Protein AF-A0A3M9XXZ5-F1 (afdb_monomer)

Nearest PDB structures (foldseek):
  6ywy-assembly1_DD  TM=8.402E-01  e=5.397E-14  Neurospora crassa
  8d8k-assembly1_D  TM=9.081E-01  e=7.397E-07  Saccharomyces cerevisiae
  8d8l-assembly1_D  TM=8.920E-01  e=8.351E-07  Saccharomyces cerevisiae
  8om4-assembly1_D  TM=8.850E-01  e=7.397E-07  Saccharomyces cerevisiae

pLDDT: mean 84.96, std 13.84, range [44.22, 97.69]

Solvent-accessible surface area (backbone atoms only — no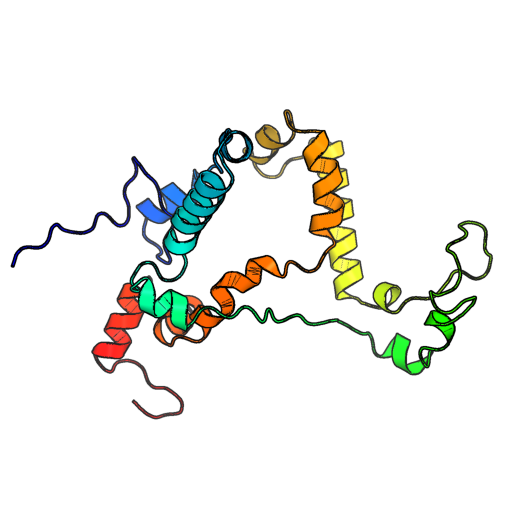t comparable to full-atom values): 13050 Å² total; per-residue (Å²): 132,90,70,80,82,80,74,74,64,39,81,93,68,62,43,45,50,60,46,76,45,70,59,30,50,53,40,52,78,68,63,69,81,66,84,61,59,77,79,45,54,74,65,56,37,51,50,53,52,48,57,50,50,40,27,37,57,61,62,89,55,57,67,72,62,47,62,72,56,56,59,90,77,64,82,83,85,83,77,74,37,65,72,48,62,74,74,44,92,59,64,67,49,42,30,81,87,56,83,25,53,79,89,51,94,83,48,95,73,65,78,74,54,62,64,79,58,14,64,69,55,49,54,51,52,52,51,52,54,50,51,54,51,30,61,73,69,69,60,67,99,48,86,71,59,66,73,64,65,80,78,44,76,77,57,54,66,57,41,56,58,57,68,72,44,83,68,52,78,76,44,62,59,53,66,57,58,75,36,68,30,42,42,39,27,74,70,66,77,27,68,19,38,71,56,22,43,48,38,53,75,73,65,74,49,66,61,96,89,38,114

Foldseek 3Di:
DDDDDDPLLDPVDGAAALFPDPSNVVSVVPDDDDPCLPVDDPVVNVVVVCVRVCSYFVVVHDPVVVVVLFDPDFDDDDAFDVVCVVVDVCVQCCPDPGNHDDADPPDPDGRDDRLVVGPVLVVLVVVVVVVVVCVVVVNDPDPVVVVVPPPCVPVVVVVVVVSSDDVRVVCRRVSSCPDQLNVCSVVVVDRGSVRSVVCVVVVVDADPNHD

InterPro domains:
  IPR002942 RNA-binding S4 domain [PF01479] (178-210)
  IPR022801 Small ribosomal subunit protein uS4 [PTHR11831] (11-210)
  IPR036986 RNA-binding S4 domain superfamily [G3DSA:3.10.290.10] (177-211)

Organism: NCBI:txid1051616

Structure (mmCIF, N/CA/C/O backbone):
data_AF-A0A3M9XXZ5-F1
#
_entry.id   AF-A0A3M9XXZ5-F1
#
loop_
_atom_site.group_PDB
_atom_site.id
_atom_site.type_symbol
_atom_site.label_atom_id
_atom_site.label_alt_id
_atom_site.label_comp_id
_atom_site.label_asym_id
_atom_site.label_entity_id
_atom_site.label_seq_id
_atom_site.pdbx_PDB_ins_code
_atom_site.Cartn_x
_atom_site.Cartn_y
_atom_site.Cartn_z
_atom_site.occupancy
_atom_site.B_iso_or_equiv
_atom_site.auth_seq_id
_atom_site.auth_comp_id
_atom_site.auth_asym_id
_atom_site.auth_atom_id
_atom_site.pdbx_PDB_model_num
ATOM 1 N N . MET A 1 1 ? -7.643 1.325 36.408 1.00 44.22 1 MET A N 1
ATOM 2 C CA . MET A 1 1 ? -7.367 2.671 35.844 1.00 44.22 1 MET A CA 1
ATOM 3 C C . MET A 1 1 ? -8.318 2.956 34.680 1.00 44.22 1 MET A C 1
ATOM 5 O O . MET A 1 1 ? -8.308 2.207 33.710 1.00 44.22 1 MET A O 1
ATOM 9 N N . ARG A 1 2 ? -9.170 3.991 34.753 1.00 49.03 2 ARG A N 1
ATOM 10 C CA . ARG A 1 2 ? -10.070 4.365 33.640 1.00 49.03 2 ARG A CA 1
ATOM 11 C C . ARG A 1 2 ? -9.303 5.182 32.593 1.00 49.03 2 ARG A C 1
ATOM 13 O O . ARG A 1 2 ? -9.292 6.408 32.632 1.00 49.03 2 ARG A O 1
ATOM 20 N N . ALA A 1 3 ? -8.649 4.497 31.659 1.00 72.44 3 ALA A N 1
ATOM 21 C CA . ALA A 1 3 ? -8.075 5.145 30.483 1.00 72.44 3 ALA A CA 1
ATOM 22 C C . ALA A 1 3 ? -9.185 5.807 29.641 1.00 72.44 3 ALA A C 1
ATOM 24 O O . ALA A 1 3 ? -10.294 5.275 29.523 1.00 72.44 3 ALA A O 1
ATOM 25 N N . ARG A 1 4 ? -8.899 6.972 29.042 1.00 75.50 4 ARG A N 1
ATOM 26 C CA . ARG A 1 4 ? -9.841 7.640 28.126 1.00 75.50 4 ARG A CA 1
ATOM 27 C C . ARG A 1 4 ? -10.176 6.692 26.975 1.00 75.50 4 ARG A C 1
ATOM 29 O O . ARG A 1 4 ? -9.275 6.143 26.343 1.00 75.50 4 ARG A O 1
ATOM 36 N N . ARG A 1 5 ? -11.469 6.532 26.676 1.00 75.94 5 ARG A N 1
ATOM 37 C CA . ARG A 1 5 ? -11.914 5.695 25.555 1.00 75.94 5 ARG A CA 1
ATOM 38 C C . ARG A 1 5 ? -11.347 6.249 24.238 1.00 75.94 5 ARG A C 1
ATOM 40 O O . ARG A 1 5 ? -11.560 7.430 23.943 1.00 75.94 5 ARG A O 1
ATOM 47 N N . PRO A 1 6 ? -10.637 5.436 23.441 1.00 81.44 6 PRO A N 1
ATOM 48 C CA . PRO A 1 6 ? -10.083 5.885 22.171 1.00 81.44 6 PRO A CA 1
ATOM 49 C C . PRO A 1 6 ? -11.203 6.259 21.191 1.00 81.44 6 PRO A C 1
ATOM 51 O O . PRO A 1 6 ? -12.165 5.518 20.992 1.00 81.44 6 PRO A O 1
ATOM 54 N N . ARG A 1 7 ? -11.073 7.424 20.548 1.00 87.25 7 ARG A N 1
ATOM 55 C CA . ARG A 1 7 ? -11.998 7.889 19.501 1.00 87.25 7 ARG A CA 1
ATOM 56 C C . ARG A 1 7 ? -11.534 7.384 18.133 1.00 87.25 7 ARG A C 1
ATOM 58 O O . ARG A 1 7 ? -10.874 8.113 17.395 1.00 87.25 7 ARG A O 1
ATOM 65 N N . PHE A 1 8 ? -11.854 6.132 17.804 1.00 87.81 8 PHE A N 1
ATOM 66 C C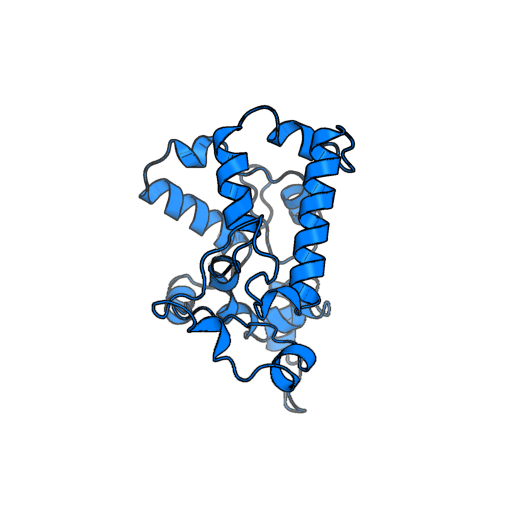A . PHE A 1 8 ? -11.405 5.497 16.555 1.00 87.81 8 PHE A CA 1
ATOM 67 C C . PHE A 1 8 ? -11.978 6.147 15.289 1.00 87.81 8 PHE A C 1
ATOM 69 O O . PHE A 1 8 ? -11.230 6.335 14.328 1.00 87.81 8 PHE A O 1
ATOM 76 N N . TYR A 1 9 ? -13.258 6.535 15.321 1.00 92.50 9 TYR A N 1
ATOM 77 C CA . TYR A 1 9 ? -14.017 7.053 14.175 1.00 92.50 9 TYR A CA 1
ATOM 78 C C . TYR A 1 9 ? -14.420 8.524 14.362 1.00 92.50 9 TYR A C 1
ATOM 80 O O . TYR A 1 9 ? -15.582 8.896 14.231 1.00 92.50 9 TYR A O 1
ATOM 88 N N . SER A 1 10 ? -13.461 9.372 14.739 1.00 92.00 10 SER A N 1
ATOM 89 C CA . SER A 1 10 ? -13.699 10.816 14.868 1.00 92.00 10 SER A CA 1
ATOM 90 C C . SER A 1 10 ? -14.017 11.444 13.506 1.00 92.00 10 SER A C 1
ATOM 92 O O . SER A 1 10 ? -13.282 11.213 12.549 1.00 92.00 10 SER A O 1
ATOM 94 N N . LEU A 1 11 ? -15.064 12.272 13.434 1.00 91.12 11 LEU A N 1
ATOM 95 C CA . LEU A 1 11 ? -15.447 12.999 12.212 1.00 91.12 11 LEU A CA 1
ATOM 96 C C . LEU A 1 11 ? -14.678 14.319 12.039 1.00 91.12 11 LEU A C 1
ATOM 98 O O . LEU A 1 11 ? -14.431 14.753 10.922 1.00 91.12 11 LEU A O 1
ATOM 102 N N . LYS A 1 12 ? -14.247 14.948 13.145 1.00 90.56 12 LYS A N 1
ATOM 103 C CA . LYS A 1 12 ? -13.505 16.226 13.116 1.00 90.56 12 LYS A CA 1
ATOM 104 C C . LYS A 1 12 ? -12.089 16.074 12.555 1.00 90.56 12 LYS A C 1
ATOM 106 O O . LYS A 1 12 ? -11.564 16.975 11.915 1.00 90.56 12 LYS A O 1
ATOM 111 N N . LYS A 1 13 ? -11.441 14.950 12.865 1.00 87.19 13 LYS A N 1
ATOM 112 C CA . LYS A 1 13 ? -10.102 14.591 12.377 1.00 87.19 13 LYS A CA 1
ATOM 113 C C . LYS A 1 13 ? -10.183 13.164 11.835 1.00 87.19 13 LYS A C 1
ATOM 115 O O . LYS A 1 13 ? -9.848 12.236 12.580 1.00 87.19 13 LYS A O 1
ATOM 120 N N . PRO A 1 14 ? -10.705 12.987 10.609 1.00 89.25 14 PRO A N 1
ATOM 121 C CA . PRO A 1 14 ? -10.969 11.668 10.065 1.00 89.25 14 PRO A CA 1
ATOM 122 C C . PRO A 1 14 ? -9.661 10.901 9.882 1.00 89.25 14 PRO A C 1
ATOM 124 O O . PRO A 1 14 ? -8.669 11.424 9.376 1.00 89.25 14 PRO A O 1
ATOM 127 N N . ARG A 1 15 ? -9.662 9.643 10.321 1.00 90.38 15 ARG A N 1
ATOM 128 C CA . ARG A 1 15 ? -8.624 8.660 10.003 1.00 90.38 15 ARG A CA 1
ATOM 129 C C . ARG A 1 15 ? -9.315 7.392 9.545 1.00 90.38 15 ARG A C 1
ATOM 131 O O . ARG A 1 15 ? -10.139 6.856 10.284 1.00 90.38 15 ARG A O 1
ATOM 138 N N . VAL A 1 16 ? -8.969 6.933 8.350 1.00 93.31 16 VAL A N 1
ATOM 139 C CA . VAL A 1 16 ? -9.485 5.675 7.808 1.00 93.31 16 VAL A CA 1
ATOM 140 C C . VAL A 1 16 ? -8.845 4.515 8.569 1.00 93.31 16 VAL A C 1
ATOM 142 O O . VAL A 1 16 ? -7.655 4.553 8.872 1.00 93.31 16 VAL A O 1
ATOM 145 N N . ARG A 1 17 ? -9.644 3.507 8.915 1.00 94.25 17 ARG A N 1
ATOM 146 C CA . ARG A 1 17 ? -9.260 2.302 9.667 1.00 94.25 17 ARG A CA 1
ATOM 147 C C . ARG A 1 17 ? -9.568 1.036 8.865 1.00 94.25 17 ARG A C 1
ATOM 149 O O . ARG A 1 17 ? -10.415 1.059 7.977 1.00 94.25 17 ARG A O 1
ATOM 156 N N . MET A 1 18 ? -8.954 -0.085 9.239 1.00 95.56 18 MET A N 1
ATOM 157 C CA . MET A 1 18 ? -9.328 -1.425 8.762 1.00 95.56 18 MET A CA 1
ATOM 158 C C . MET A 1 18 ? -10.606 -1.917 9.468 1.00 95.56 18 MET A C 1
ATOM 160 O O . MET A 1 18 ? -10.557 -2.727 10.395 1.00 95.56 18 MET A O 1
ATOM 164 N N . SER A 1 19 ? -11.750 -1.344 9.090 1.00 95.69 19 SER A N 1
ATOM 165 C CA . SER A 1 19 ? -13.064 -1.679 9.655 1.00 95.69 19 SER A CA 1
ATOM 166 C C . SER A 1 19 ? -14.203 -1.306 8.710 1.00 95.69 19 SER A C 1
ATOM 168 O O . SER A 1 19 ? -14.101 -0.297 8.010 1.00 95.69 19 SER A O 1
ATOM 170 N N . TRP A 1 20 ? -15.327 -2.010 8.777 1.00 96.50 20 TRP A N 1
ATOM 171 C CA . TRP A 1 20 ? -16.531 -1.691 7.991 1.00 96.50 20 TRP A CA 1
ATOM 172 C C . TRP A 1 20 ? -17.536 -0.811 8.745 1.00 96.50 20 TRP A C 1
ATOM 174 O O . TRP A 1 20 ? -18.738 -0.843 8.507 1.00 96.50 20 TRP A O 1
ATOM 184 N N . ASN A 1 21 ? -17.057 -0.012 9.699 1.00 96.00 21 ASN A N 1
ATOM 185 C CA . ASN A 1 21 ? -17.923 0.884 10.453 1.00 96.00 21 ASN A CA 1
ATOM 186 C C . ASN A 1 21 ? -18.499 1.988 9.541 1.00 96.00 21 ASN A C 1
ATOM 188 O O . ASN A 1 21 ? -17.749 2.611 8.789 1.00 96.00 21 ASN A O 1
ATOM 192 N N . LYS A 1 22 ? -19.794 2.311 9.677 1.00 96.81 22 LYS A N 1
ATOM 193 C CA . LYS A 1 22 ? -20.462 3.388 8.917 1.00 96.81 22 LYS A CA 1
ATOM 194 C C . LYS A 1 22 ? -19.730 4.734 8.973 1.00 96.81 22 LYS A C 1
ATOM 196 O O . LYS A 1 22 ? -19.613 5.421 7.965 1.00 96.81 22 LYS A O 1
ATOM 201 N N . PHE A 1 23 ? -19.170 5.097 10.128 1.00 96.00 23 PHE A N 1
ATOM 202 C CA . PHE A 1 23 ? -18.404 6.335 10.285 1.00 96.00 23 PHE A CA 1
ATOM 203 C C . PHE A 1 23 ? -17.044 6.259 9.580 1.00 96.00 23 PHE A C 1
ATOM 205 O O . PHE A 1 23 ? -16.5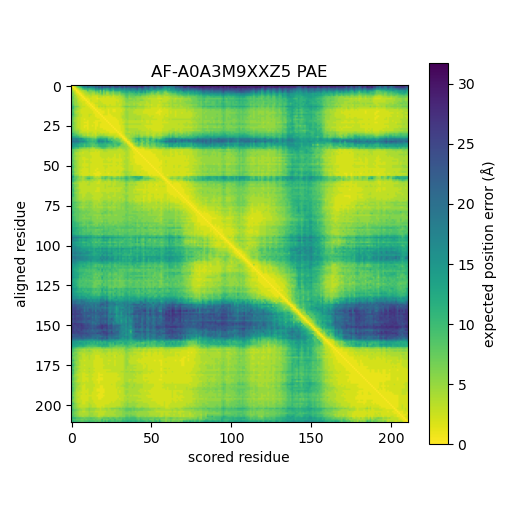59 7.259 9.058 1.00 96.00 23 PHE A O 1
ATOM 212 N N . ASN A 1 24 ? -16.432 5.072 9.533 1.00 95.62 24 ASN A N 1
ATOM 213 C CA . ASN A 1 24 ? -15.208 4.845 8.770 1.00 95.62 24 ASN A CA 1
ATOM 214 C C . ASN A 1 24 ? -15.468 4.939 7.262 1.00 95.62 24 ASN A C 1
ATOM 216 O O . ASN A 1 24 ? -14.690 5.567 6.553 1.00 95.62 24 ASN A O 1
ATOM 220 N N . MET A 1 25 ? -16.583 4.371 6.796 1.00 94.81 25 MET A N 1
ATOM 221 C CA . MET A 1 25 ? -17.022 4.460 5.403 1.00 94.81 25 MET A CA 1
ATOM 222 C C . MET A 1 25 ? -17.333 5.906 5.000 1.00 94.81 25 MET A C 1
ATOM 224 O O . MET A 1 25 ? -16.861 6.363 3.964 1.00 94.81 25 MET A O 1
ATOM 228 N N . TYR A 1 26 ? -18.029 6.662 5.856 1.00 94.81 26 TYR A N 1
ATOM 229 C CA . TYR A 1 26 ? -18.241 8.099 5.663 1.00 94.81 26 TYR A CA 1
ATOM 230 C C . TYR A 1 26 ? -16.914 8.867 5.549 1.00 94.81 26 TYR A C 1
ATOM 232 O O . TYR A 1 26 ? -16.728 9.672 4.636 1.00 94.81 26 TYR A O 1
ATOM 240 N N . ASN A 1 27 ? -15.968 8.585 6.451 1.00 93.44 27 ASN A N 1
ATOM 241 C CA . ASN A 1 27 ? -14.643 9.199 6.423 1.00 93.44 27 ASN A CA 1
ATOM 242 C C . ASN A 1 27 ? -13.864 8.834 5.154 1.00 93.44 27 ASN A C 1
ATOM 244 O O . ASN A 1 27 ? -13.187 9.702 4.619 1.00 93.44 27 ASN A O 1
ATOM 248 N N . LEU A 1 28 ? -13.960 7.589 4.676 1.00 91.75 28 LEU A N 1
ATOM 249 C CA . LEU A 1 28 ? -13.317 7.130 3.444 1.00 91.75 28 LEU A CA 1
ATOM 250 C C . LEU A 1 28 ? -13.887 7.851 2.217 1.00 91.75 28 LEU A C 1
ATOM 252 O O . LEU A 1 28 ? -13.121 8.401 1.432 1.00 91.75 28 LEU A O 1
ATOM 256 N N . ALA A 1 29 ? -15.215 7.905 2.092 1.00 90.81 29 ALA A N 1
ATOM 257 C CA . ALA A 1 29 ? -15.897 8.513 0.948 1.00 90.81 29 ALA A CA 1
ATOM 258 C C . ALA A 1 29 ? -15.614 10.018 0.808 1.00 90.81 29 ALA A C 1
ATOM 260 O O . ALA A 1 29 ? -15.589 10.550 -0.298 1.00 90.81 29 ALA A O 1
ATOM 261 N N . ARG A 1 30 ? -15.393 10.715 1.928 1.00 86.12 30 ARG A N 1
ATOM 262 C CA . ARG A 1 30 ? -15.104 12.158 1.946 1.00 86.12 30 ARG A CA 1
ATOM 263 C C . ARG A 1 30 ? -13.627 12.478 2.146 1.00 86.12 30 ARG A C 1
ATOM 265 O O . ARG A 1 30 ? -13.283 13.652 2.289 1.00 86.12 30 ARG A O 1
ATOM 272 N N . MET A 1 31 ? -12.757 11.470 2.205 1.00 83.81 31 MET A N 1
ATOM 273 C CA . MET A 1 31 ? -11.340 11.694 2.450 1.00 83.81 31 MET A CA 1
ATOM 274 C C . MET A 1 31 ? -10.741 12.456 1.271 1.00 83.81 31 MET A C 1
ATOM 276 O O . MET A 1 31 ? -10.660 11.948 0.158 1.00 83.81 31 MET A O 1
ATOM 280 N N . GLN A 1 32 ? -10.276 13.671 1.538 1.00 80.00 32 GLN A N 1
ATOM 281 C CA . GLN A 1 32 ? -9.502 14.453 0.590 1.00 80.00 32 GLN A CA 1
ATOM 282 C C . GLN A 1 32 ? -8.095 14.629 1.136 1.00 80.00 32 GLN A C 1
ATOM 284 O O . GLN A 1 32 ? -7.883 14.933 2.314 1.00 80.00 32 GLN A O 1
ATOM 289 N N . LEU A 1 33 ? -7.115 14.402 0.271 1.00 72.81 33 LEU A N 1
ATOM 290 C CA . LEU A 1 33 ? -5.719 14.598 0.617 1.00 72.81 33 LEU A CA 1
ATOM 291 C C . LEU A 1 33 ? -5.478 16.105 0.766 1.00 72.81 33 LEU A C 1
ATOM 293 O O . LEU A 1 33 ? -5.831 16.881 -0.117 1.00 72.81 33 LEU A O 1
ATOM 297 N N . SER A 1 34 ? -4.900 16.520 1.898 1.00 68.94 34 SER A N 1
ATOM 298 C CA . SER A 1 34 ? -4.716 17.944 2.207 1.00 68.94 34 SER A CA 1
ATOM 299 C C . SER A 1 34 ? -3.978 18.673 1.079 1.00 68.94 34 SER A C 1
ATOM 301 O O . SER A 1 34 ? -2.895 18.238 0.666 1.00 68.94 34 SER A O 1
ATOM 303 N N . ARG A 1 35 ? -4.551 19.801 0.627 1.00 61.31 35 ARG A N 1
ATOM 304 C CA . ARG A 1 35 ? -3.970 20.714 -0.377 1.00 61.31 35 ARG A CA 1
ATOM 305 C C . ARG A 1 35 ? -2.615 21.263 0.084 1.00 61.31 35 ARG A C 1
ATOM 307 O O . ARG A 1 35 ? -1.693 21.401 -0.710 1.00 61.31 35 ARG A O 1
ATOM 314 N N . ASN A 1 36 ? -2.453 21.426 1.398 1.00 60.66 36 ASN A N 1
ATOM 315 C CA . ASN A 1 36 ? -1.238 21.940 2.033 1.00 60.66 36 ASN A CA 1
ATOM 316 C C . ASN A 1 36 ? -0.141 20.875 2.217 1.00 60.66 36 ASN A C 1
ATOM 318 O O . ASN A 1 36 ? 0.823 21.101 2.944 1.00 60.66 36 ASN A O 1
ATOM 322 N N . ARG A 1 37 ? -0.242 19.701 1.570 1.00 66.25 37 ARG A N 1
ATOM 323 C CA . ARG A 1 37 ? 0.870 18.730 1.556 1.00 66.25 37 ARG A CA 1
ATOM 324 C C . ARG A 1 37 ? 2.149 19.312 0.960 1.00 66.25 37 ARG A C 1
ATOM 326 O O . ARG A 1 37 ? 3.217 18.840 1.316 1.00 66.25 37 ARG A O 1
ATOM 333 N N . ARG A 1 38 ? 2.043 20.299 0.066 1.00 68.88 38 ARG A N 1
ATOM 334 C CA . ARG A 1 38 ? 3.196 20.905 -0.616 1.00 68.88 38 ARG A CA 1
ATOM 335 C C . ARG A 1 38 ? 3.823 22.059 0.172 1.00 68.88 38 ARG A C 1
ATOM 337 O O . ARG A 1 38 ? 5.018 22.275 0.060 1.00 68.88 38 ARG A O 1
ATOM 344 N N . SER A 1 39 ? 3.036 22.770 0.982 1.00 81.19 39 SER A N 1
ATOM 345 C CA . SER A 1 39 ? 3.483 23.982 1.682 1.00 81.19 39 SER A CA 1
ATOM 346 C C . SER A 1 39 ? 4.114 23.728 3.056 1.00 81.19 39 SER A C 1
ATOM 348 O O . SER A 1 39 ? 4.636 24.653 3.667 1.00 81.19 39 SER A O 1
ATOM 350 N N . GLY A 1 40 ? 4.056 22.494 3.567 1.00 83.50 40 GLY A N 1
ATOM 351 C CA . GLY A 1 40 ? 4.676 22.124 4.840 1.00 83.50 40 GLY A CA 1
ATOM 352 C C . GLY A 1 40 ? 6.150 21.738 4.705 1.00 83.50 40 GLY A C 1
ATOM 353 O O . GLY A 1 40 ? 6.596 21.307 3.641 1.00 83.50 40 GLY A O 1
ATOM 354 N N . THR A 1 41 ? 6.895 21.803 5.810 1.00 91.50 41 THR A N 1
ATOM 355 C CA . THR A 1 41 ? 8.287 21.323 5.868 1.00 91.50 41 THR A CA 1
ATOM 356 C C . THR A 1 41 ? 8.367 19.816 5.609 1.00 91.50 41 THR A C 1
ATOM 358 O O . THR A 1 41 ? 7.408 19.081 5.853 1.00 91.50 41 THR A O 1
ATOM 361 N N . PHE A 1 42 ? 9.527 19.303 5.185 1.00 91.50 42 PHE A N 1
ATOM 362 C CA . PHE A 1 42 ? 9.693 17.866 4.923 1.00 91.50 42 PHE A CA 1
ATOM 363 C C . PHE A 1 42 ? 9.321 16.987 6.133 1.00 91.50 42 PHE A C 1
ATOM 365 O O . PHE A 1 42 ? 8.716 15.923 5.988 1.00 91.50 42 PHE A O 1
ATOM 372 N N . PHE A 1 43 ? 9.611 17.449 7.355 1.00 94.00 43 PHE A N 1
ATOM 373 C CA . PHE A 1 43 ? 9.170 16.769 8.572 1.00 94.00 43 PHE A CA 1
ATOM 374 C C . PHE A 1 43 ? 7.642 16.760 8.711 1.00 94.00 43 PHE A C 1
ATOM 376 O O . PHE A 1 43 ? 7.065 15.705 8.973 1.00 94.00 43 PHE A O 1
ATOM 383 N N . GLN A 1 44 ? 6.975 17.898 8.492 1.00 91.75 44 GLN A N 1
ATOM 384 C CA . GLN A 1 44 ? 5.512 17.995 8.550 1.00 91.75 44 GLN A CA 1
ATOM 385 C C . GLN A 1 44 ? 4.846 17.088 7.508 1.00 91.75 44 GLN A C 1
ATOM 387 O O . GLN A 1 44 ? 3.864 16.414 7.823 1.00 91.75 44 GLN A O 1
ATOM 392 N N . GLN A 1 45 ? 5.413 17.006 6.302 1.00 90.06 45 GLN A N 1
ATOM 393 C CA . GLN A 1 45 ? 4.949 16.107 5.245 1.00 90.06 45 GLN A CA 1
ATOM 394 C C . GLN A 1 45 ? 5.056 14.637 5.669 1.00 90.06 45 GLN A C 1
ATOM 396 O O . GLN A 1 45 ? 4.060 13.908 5.629 1.00 90.06 45 GLN A O 1
ATOM 401 N N . LYS A 1 46 ? 6.232 14.210 6.157 1.00 92.44 46 LYS A N 1
ATOM 402 C CA . LYS A 1 46 ? 6.449 12.846 6.673 1.00 92.44 46 LYS A CA 1
ATOM 403 C C . LYS A 1 46 ? 5.526 12.525 7.845 1.00 92.44 46 LYS A C 1
ATOM 405 O O . LYS A 1 46 ? 4.942 11.444 7.889 1.00 92.44 46 LYS A O 1
ATOM 410 N N . TRP A 1 47 ? 5.353 13.460 8.778 1.00 92.62 47 TRP A N 1
ATOM 411 C CA . TRP A 1 47 ? 4.483 13.286 9.939 1.00 92.62 47 TRP A CA 1
ATOM 412 C C . TRP A 1 47 ? 3.014 13.141 9.536 1.00 92.62 47 TRP A C 1
ATOM 414 O O . TRP A 1 47 ? 2.319 12.250 10.030 1.00 92.62 47 TRP A O 1
ATOM 424 N N . ALA A 1 48 ? 2.540 13.972 8.605 1.00 89.94 48 ALA A N 1
ATOM 425 C CA . ALA A 1 48 ? 1.188 13.880 8.068 1.00 89.94 48 ALA A CA 1
ATOM 426 C C . ALA A 1 48 ? 0.959 12.540 7.350 1.00 89.94 48 ALA A C 1
ATOM 428 O O . ALA A 1 48 ? -0.027 11.856 7.636 1.00 89.94 48 ALA A O 1
ATOM 429 N N . ALA A 1 49 ? 1.894 12.125 6.486 1.00 90.31 49 ALA A N 1
ATOM 430 C CA . ALA A 1 49 ? 1.836 10.846 5.779 1.00 90.31 49 ALA A CA 1
ATOM 431 C C . ALA A 1 49 ? 1.827 9.656 6.750 1.00 90.31 49 ALA A C 1
ATOM 433 O O . ALA A 1 49 ? 0.958 8.785 6.651 1.00 90.31 49 ALA A O 1
ATOM 434 N N . LYS A 1 50 ? 2.727 9.655 7.743 1.00 92.62 50 LYS A N 1
ATOM 435 C CA . LYS A 1 50 ? 2.773 8.661 8.825 1.00 92.62 50 LYS A CA 1
ATOM 436 C C . LYS A 1 50 ? 1.440 8.600 9.564 1.00 92.62 50 LYS A C 1
ATOM 438 O O . LYS A 1 50 ? 0.865 7.528 9.712 1.00 92.62 50 LYS A O 1
ATOM 443 N N . SER A 1 51 ? 0.919 9.747 9.996 1.00 90.06 51 SER A N 1
ATOM 444 C CA . SER A 1 51 ? -0.320 9.827 10.774 1.00 90.06 51 SER A CA 1
ATOM 445 C C . SER A 1 51 ? -1.536 9.275 10.026 1.00 90.06 51 SER A C 1
ATOM 447 O O . SER A 1 51 ? -2.370 8.589 10.627 1.00 90.06 51 SER A O 1
ATOM 449 N N . LEU A 1 52 ? -1.625 9.565 8.726 1.00 89.81 52 LEU A N 1
ATOM 450 C CA . LEU A 1 52 ? -2.715 9.129 7.859 1.00 89.81 52 LEU A CA 1
ATOM 451 C C . LEU A 1 52 ? -2.622 7.630 7.555 1.00 89.81 52 LEU A C 1
ATOM 453 O O . LEU A 1 52 ? -3.584 6.898 7.775 1.00 89.81 52 LEU A O 1
ATOM 457 N N . THR A 1 53 ? -1.450 7.156 7.132 1.00 93.44 53 THR A N 1
ATOM 458 C CA . THR A 1 53 ? -1.251 5.756 6.723 1.00 93.44 53 THR A CA 1
ATOM 459 C C . THR A 1 53 ? -1.256 4.780 7.901 1.00 93.44 53 THR A C 1
ATOM 461 O O . THR A 1 53 ? -1.956 3.770 7.834 1.00 93.44 53 THR A O 1
ATOM 464 N N . ARG A 1 54 ? -0.618 5.115 9.036 1.00 93.44 54 ARG A N 1
ATOM 465 C CA . ARG A 1 54 ? -0.752 4.363 10.308 1.00 93.44 54 ARG A CA 1
ATOM 466 C C . ARG A 1 54 ? -2.171 4.411 10.871 1.00 93.44 54 ARG A C 1
ATOM 468 O O . ARG A 1 54 ? -2.535 3.627 11.745 1.00 93.44 54 ARG A O 1
ATOM 475 N N . GLY A 1 55 ? -2.987 5.342 10.373 1.00 92.19 55 GLY A N 1
ATOM 476 C CA . GLY A 1 55 ? -4.422 5.352 10.589 1.00 92.19 55 GLY A CA 1
ATOM 477 C C . GLY A 1 55 ? -5.049 4.010 10.205 1.00 92.19 55 GLY A C 1
ATOM 478 O O . GLY A 1 55 ? -5.712 3.371 11.027 1.00 92.19 55 GLY A O 1
ATOM 479 N N . TYR A 1 56 ? -4.774 3.587 8.975 1.00 95.19 56 TYR A N 1
ATOM 480 C CA . TYR A 1 56 ? -5.313 2.376 8.372 1.00 95.19 56 TYR A CA 1
ATOM 481 C C . TYR A 1 56 ? -4.468 1.153 8.729 1.00 95.19 56 TYR A C 1
ATOM 483 O O . TYR A 1 56 ? -4.972 0.184 9.293 1.00 95.19 56 TYR A O 1
ATOM 491 N N . HIS A 1 57 ? -3.166 1.231 8.467 1.00 95.56 57 HIS A N 1
ATOM 492 C CA . HIS A 1 57 ? -2.232 0.134 8.653 1.00 95.56 57 HIS A CA 1
ATOM 493 C C . HIS A 1 57 ? -1.776 0.046 10.106 1.00 95.56 57 HIS A C 1
ATOM 495 O O . HIS A 1 57 ? -1.024 0.897 10.576 1.00 95.56 57 HIS A O 1
ATOM 501 N N . GLY A 1 58 ? -2.212 -0.996 10.818 1.00 83.88 58 GLY A N 1
ATOM 502 C CA . GLY A 1 58 ? -1.732 -1.313 12.166 1.00 83.88 58 GLY A CA 1
ATOM 503 C C . GLY A 1 58 ? -2.107 -0.279 13.233 1.00 83.88 58 GLY A C 1
ATOM 504 O O . GLY A 1 58 ? -1.303 -0.017 14.125 1.00 83.88 58 GLY A O 1
ATOM 505 N N . GLY A 1 59 ? -3.312 0.299 13.157 1.00 83.31 59 GLY A N 1
ATOM 506 C CA . GLY A 1 59 ? -3.788 1.321 14.101 1.00 83.31 59 GLY A CA 1
ATOM 507 C C . GLY A 1 59 ? -3.952 0.855 15.558 1.00 83.31 59 GLY A C 1
ATOM 508 O O . GLY A 1 59 ? -4.125 1.682 16.448 1.00 83.31 59 GLY A O 1
ATOM 509 N N . THR A 1 60 ? -3.901 -0.452 15.807 1.00 85.12 60 THR A N 1
ATOM 510 C CA . THR A 1 60 ? -3.960 -1.088 17.135 1.00 85.12 60 THR A CA 1
ATOM 511 C C . THR A 1 60 ? -2.581 -1.404 17.707 1.00 85.12 60 THR A C 1
ATOM 513 O O . THR A 1 60 ? -2.459 -1.793 18.866 1.00 85.12 60 THR A O 1
ATOM 516 N N . MET A 1 61 ? -1.547 -1.263 16.887 1.00 90.56 61 MET A N 1
ATOM 517 C CA . MET A 1 61 ? -0.203 -1.723 17.173 1.00 90.56 61 MET A CA 1
ATOM 518 C C . MET A 1 61 ? 0.652 -0.587 17.717 1.00 90.56 61 MET A C 1
ATOM 520 O O . MET A 1 61 ? 0.530 0.557 17.268 1.00 90.56 61 MET A O 1
ATOM 524 N N . ARG A 1 62 ? 1.540 -0.903 18.662 1.00 93.06 62 ARG A N 1
ATOM 525 C CA . ARG A 1 62 ? 2.478 0.081 19.206 1.00 93.06 62 ARG A CA 1
ATOM 526 C C . ARG A 1 62 ? 3.496 0.473 18.141 1.00 93.06 62 ARG A C 1
ATOM 528 O O . ARG A 1 62 ? 3.822 -0.308 17.250 1.00 93.06 62 ARG A O 1
ATOM 535 N N . GLU A 1 63 ? 4.001 1.696 18.244 1.00 93.19 63 GLU A N 1
ATOM 536 C CA . GLU A 1 63 ? 4.915 2.229 17.236 1.00 93.19 63 GLU A CA 1
ATOM 537 C C . GLU A 1 63 ? 6.284 1.538 17.266 1.00 93.19 63 GLU A C 1
ATOM 539 O O . GLU A 1 63 ? 6.804 1.208 16.211 1.00 93.19 63 GLU A O 1
ATOM 544 N N . GLY A 1 64 ? 6.807 1.195 18.447 1.00 96.38 64 GLY A N 1
ATOM 545 C CA . GLY A 1 64 ? 8.061 0.436 18.542 1.00 96.38 64 GLY A CA 1
ATOM 546 C C . GLY A 1 64 ? 7.969 -0.970 17.932 1.00 96.38 64 GLY A C 1
ATOM 547 O O . GLY A 1 64 ? 8.922 -1.445 17.322 1.00 96.38 64 GLY A O 1
ATOM 548 N N . ASP A 1 65 ? 6.809 -1.627 18.027 1.00 95.38 65 ASP A N 1
ATOM 549 C CA . ASP A 1 65 ? 6.596 -2.926 17.371 1.00 95.38 65 ASP A CA 1
ATOM 550 C C . ASP A 1 65 ? 6.529 -2.760 15.847 1.00 95.38 65 ASP A C 1
ATOM 552 O O . ASP A 1 65 ? 7.041 -3.593 15.101 1.00 95.38 65 ASP A O 1
ATOM 556 N N . TRP A 1 66 ? 5.937 -1.656 15.376 1.00 95.00 66 TRP A N 1
ATOM 557 C CA . TRP A 1 66 ? 5.893 -1.314 13.953 1.00 95.00 66 TRP A CA 1
ATOM 558 C C . TRP A 1 66 ? 7.283 -1.083 13.387 1.00 95.00 66 TRP A C 1
ATOM 560 O O . TRP A 1 66 ? 7.617 -1.656 12.356 1.00 95.00 66 TRP A O 1
ATOM 570 N N . GLU A 1 67 ? 8.092 -0.289 14.078 1.00 95.62 67 GLU A N 1
ATOM 571 C CA . GLU A 1 67 ? 9.452 0.040 13.659 1.00 95.62 67 GLU A CA 1
ATOM 572 C C . GLU A 1 67 ? 10.324 -1.211 13.520 1.00 95.62 67 GLU A C 1
ATOM 574 O O . GLU A 1 67 ? 11.084 -1.311 12.561 1.00 95.62 67 GLU A O 1
ATOM 579 N N . ARG A 1 68 ? 10.156 -2.201 14.406 1.00 95.62 68 ARG A N 1
ATOM 580 C CA . ARG A 1 68 ? 10.868 -3.488 14.316 1.00 95.62 68 ARG A CA 1
ATOM 581 C C . ARG A 1 68 ? 10.398 -4.371 13.160 1.00 95.62 68 ARG A C 1
ATOM 583 O O . ARG A 1 68 ? 11.196 -5.124 12.617 1.00 95.62 68 ARG A O 1
ATOM 590 N N . MET A 1 69 ? 9.118 -4.306 12.791 1.00 94.94 69 MET A N 1
ATOM 591 C CA . MET A 1 69 ? 8.567 -5.074 11.663 1.00 94.94 69 MET A CA 1
ATOM 592 C C . MET A 1 69 ? 8.742 -4.383 10.309 1.00 94.94 69 MET A C 1
ATOM 594 O O . MET A 1 69 ? 8.566 -5.020 9.268 1.00 94.94 69 MET A O 1
ATOM 598 N N . PHE A 1 70 ? 9.034 -3.083 10.302 1.00 95.50 70 PHE A N 1
ATOM 599 C CA . PHE A 1 70 ? 9.204 -2.324 9.077 1.00 95.50 70 PHE A CA 1
ATOM 600 C C . PHE A 1 70 ? 10.396 -2.859 8.275 1.00 95.50 70 PHE A C 1
ATOM 602 O O . PHE A 1 70 ? 11.540 -2.837 8.723 1.00 95.50 70 PHE A O 1
ATOM 609 N N . SER A 1 71 ? 10.120 -3.305 7.050 1.00 95.44 71 SER A N 1
ATOM 610 C CA . SER A 1 71 ? 11.140 -3.766 6.115 1.00 95.44 71 SER A CA 1
ATOM 611 C C . SER A 1 71 ? 11.432 -2.689 5.080 1.00 95.44 71 SER A C 1
ATOM 613 O O . SER A 1 71 ? 10.525 -2.189 4.414 1.00 95.44 71 SER A O 1
ATOM 615 N N . ARG A 1 72 ? 12.719 -2.385 4.890 1.00 96.00 72 ARG A N 1
ATOM 616 C CA . ARG A 1 72 ? 13.197 -1.550 3.774 1.00 96.00 72 ARG A CA 1
ATOM 617 C C . ARG A 1 72 ? 13.233 -2.315 2.447 1.00 96.00 72 ARG A C 1
ATOM 619 O O . ARG A 1 72 ? 13.301 -1.695 1.392 1.00 96.00 72 ARG A O 1
ATOM 626 N N . ARG A 1 73 ? 13.193 -3.651 2.492 1.00 95.88 73 ARG A N 1
ATOM 627 C CA . ARG A 1 73 ? 13.169 -4.508 1.304 1.00 95.88 73 ARG A CA 1
ATOM 628 C C . ARG A 1 73 ? 11.739 -4.582 0.775 1.00 95.88 73 ARG A C 1
ATOM 630 O O . ARG A 1 73 ? 10.893 -5.244 1.377 1.00 95.88 73 ARG A O 1
ATOM 637 N N . LEU A 1 74 ? 11.498 -3.905 -0.345 1.00 94.19 74 LEU A N 1
ATOM 638 C CA . LEU A 1 74 ? 10.220 -3.892 -1.056 1.00 94.19 74 LEU A CA 1
ATOM 639 C C . LEU A 1 74 ? 10.243 -4.965 -2.148 1.00 94.19 74 LEU A C 1
ATOM 641 O O . LEU A 1 74 ? 11.201 -5.055 -2.912 1.00 94.19 74 LEU A O 1
ATOM 645 N N . LEU A 1 75 ? 9.208 -5.803 -2.189 1.00 92.50 75 LEU A N 1
ATOM 646 C CA . LEU A 1 75 ? 9.096 -6.891 -3.159 1.00 92.50 75 LEU A CA 1
ATOM 647 C C . LEU A 1 75 ? 8.415 -6.387 -4.437 1.00 92.50 75 LEU A C 1
ATOM 649 O O . LEU A 1 75 ? 7.501 -5.566 -4.372 1.00 92.50 75 LEU A O 1
ATOM 653 N N . GLY A 1 76 ? 8.857 -6.895 -5.583 1.00 91.38 76 GLY A N 1
ATOM 654 C CA . GLY A 1 76 ? 8.250 -6.654 -6.888 1.00 91.38 76 GLY A CA 1
ATOM 655 C C . GLY A 1 76 ? 8.353 -7.900 -7.761 1.00 91.38 76 GLY A C 1
ATOM 656 O O . GLY A 1 76 ? 9.163 -8.787 -7.488 1.00 91.38 76 GLY A O 1
ATOM 657 N N . THR A 1 77 ? 7.523 -7.957 -8.796 1.00 90.94 77 THR A N 1
ATOM 658 C CA . THR A 1 77 ? 7.465 -9.065 -9.755 1.00 90.94 77 THR A CA 1
ATOM 659 C C . THR A 1 77 ? 7.422 -8.488 -11.164 1.00 90.94 77 THR A C 1
ATOM 661 O O . THR A 1 77 ? 6.819 -7.435 -11.375 1.00 90.94 77 THR A O 1
ATOM 664 N N . VAL A 1 78 ? 8.070 -9.176 -12.103 1.00 87.94 78 VAL A N 1
ATOM 665 C CA . VAL A 1 78 ? 8.078 -8.845 -13.531 1.00 87.94 78 VAL A CA 1
ATOM 666 C C . VAL A 1 78 ? 7.359 -9.965 -14.275 1.00 87.94 78 VAL A C 1
ATOM 668 O O . VAL A 1 78 ? 7.566 -11.137 -13.968 1.00 87.94 78 VAL A O 1
ATOM 671 N N . ASP A 1 79 ? 6.485 -9.590 -15.204 1.00 89.06 79 ASP A N 1
ATOM 672 C CA . ASP A 1 79 ? 5.752 -10.514 -16.068 1.00 89.06 79 ASP A CA 1
ATOM 673 C C . ASP A 1 79 ? 6.518 -10.676 -17.387 1.00 89.06 79 ASP A C 1
ATOM 675 O O . ASP A 1 79 ? 6.760 -9.684 -18.071 1.00 89.06 79 ASP A O 1
ATOM 679 N N . ILE A 1 80 ? 6.915 -11.904 -17.724 1.00 89.56 80 ILE A N 1
ATOM 680 C CA . ILE A 1 80 ? 7.688 -12.226 -18.932 1.00 89.56 80 ILE A CA 1
ATOM 681 C C . ILE A 1 80 ? 6.931 -13.311 -19.699 1.00 89.56 80 ILE A C 1
ATOM 683 O O . ILE A 1 80 ? 6.722 -14.408 -19.179 1.00 89.56 80 ILE A O 1
ATOM 687 N N . ASP A 1 81 ? 6.508 -13.007 -20.929 1.00 93.25 81 ASP A N 1
ATOM 688 C CA . ASP A 1 81 ? 5.704 -13.936 -21.730 1.00 93.25 81 ASP A CA 1
ATOM 689 C C . ASP A 1 81 ? 6.580 -15.070 -22.314 1.00 93.25 81 ASP A C 1
ATOM 691 O O . ASP A 1 81 ? 7.626 -14.790 -22.915 1.00 93.25 81 ASP A O 1
ATOM 695 N N . PRO A 1 82 ? 6.164 -16.348 -22.207 1.00 94.44 82 PRO A N 1
ATOM 696 C CA . PRO A 1 82 ? 6.888 -17.473 -22.800 1.00 94.44 82 PRO A CA 1
ATOM 697 C C . PRO A 1 82 ? 7.116 -17.355 -24.312 1.00 94.44 82 PRO A C 1
ATOM 699 O O . PRO A 1 82 ? 8.108 -17.873 -24.819 1.00 94.44 82 PRO A O 1
ATOM 702 N N . ALA A 1 83 ? 6.235 -16.669 -25.048 1.00 93.88 83 ALA A N 1
ATOM 703 C CA . ALA A 1 83 ? 6.392 -16.468 -26.487 1.00 93.88 83 ALA A CA 1
ATOM 704 C C . ALA A 1 83 ? 7.618 -15.611 -26.832 1.00 93.88 83 ALA A C 1
ATOM 706 O O . ALA A 1 83 ? 8.236 -15.831 -27.873 1.00 93.88 83 ALA A O 1
ATOM 707 N N . TYR A 1 84 ? 7.973 -14.657 -25.967 1.00 94.31 84 TYR A N 1
ATOM 708 C CA . TYR A 1 84 ? 9.202 -13.882 -26.107 1.00 94.31 84 TYR A CA 1
ATOM 709 C C . TYR A 1 84 ? 10.422 -14.770 -25.836 1.00 94.31 84 TYR A C 1
ATOM 711 O O . TYR A 1 84 ? 11.299 -14.860 -26.688 1.00 94.31 84 TYR A O 1
ATOM 719 N N . LEU A 1 85 ? 10.410 -15.521 -24.728 1.00 93.94 85 LEU A N 1
ATOM 720 C CA . LEU A 1 85 ? 11.502 -16.430 -24.341 1.00 93.94 85 LEU A CA 1
ATOM 721 C C . LEU A 1 85 ? 11.769 -17.547 -25.363 1.00 93.94 85 LEU A C 1
ATOM 723 O O . LEU A 1 85 ? 12.891 -18.022 -25.482 1.00 93.94 85 LEU A O 1
ATOM 727 N N . ALA A 1 86 ? 10.741 -17.995 -26.085 1.00 96.19 86 ALA A N 1
ATOM 728 C CA . ALA A 1 86 ? 10.887 -19.024 -27.113 1.00 96.19 86 ALA A CA 1
ATOM 729 C C . ALA A 1 86 ? 11.475 -18.486 -28.428 1.00 96.19 86 ALA A C 1
ATOM 731 O O . ALA A 1 86 ? 12.056 -19.249 -29.196 1.00 96.19 86 ALA A O 1
ATOM 732 N N . ARG A 1 87 ? 11.275 -17.196 -28.724 1.00 95.00 87 ARG A N 1
ATOM 733 C CA . ARG A 1 87 ? 11.723 -16.560 -29.975 1.00 95.00 87 ARG A CA 1
ATOM 734 C C . ARG A 1 87 ? 13.072 -15.866 -29.837 1.00 95.00 87 ARG A C 1
ATOM 736 O O . ARG A 1 87 ? 13.786 -15.764 -30.830 1.00 95.00 87 ARG A O 1
ATOM 743 N N . TYR A 1 88 ? 13.375 -15.368 -28.643 1.00 94.31 88 TYR A N 1
ATOM 744 C CA . TYR A 1 88 ? 14.522 -14.520 -28.358 1.00 94.31 88 TYR A CA 1
ATOM 745 C C . TYR A 1 88 ? 15.285 -15.056 -27.149 1.00 94.31 88 TYR A C 1
ATOM 747 O O . TYR A 1 88 ? 14.689 -15.496 -26.168 1.00 94.31 88 TYR A O 1
ATOM 755 N N . ASP A 1 89 ? 16.610 -14.984 -27.221 1.00 94.00 89 ASP A N 1
ATOM 756 C CA . ASP A 1 89 ? 17.533 -15.373 -26.154 1.00 94.00 89 ASP A CA 1
ATOM 757 C C . ASP A 1 89 ? 17.982 -14.179 -25.287 1.00 94.00 89 ASP A C 1
ATOM 759 O O . ASP A 1 89 ? 18.697 -14.363 -24.302 1.00 94.00 89 ASP A O 1
ATOM 763 N N . GLY A 1 90 ? 17.547 -12.960 -25.633 1.00 91.06 90 GLY A N 1
ATOM 764 C CA . GLY A 1 90 ? 17.874 -11.707 -24.951 1.00 91.06 90 GLY A CA 1
ATOM 765 C C . GLY A 1 90 ? 19.053 -10.946 -25.565 1.00 91.06 90 GLY A C 1
ATOM 766 O O . GLY A 1 90 ? 19.341 -9.828 -25.129 1.00 91.06 90 GLY A O 1
ATOM 767 N N . SER A 1 91 ? 19.725 -11.497 -26.583 1.00 91.25 91 SER A N 1
ATOM 768 C CA . SER A 1 91 ? 20.835 -10.822 -27.274 1.00 91.25 91 SER A CA 1
ATOM 769 C C . SER A 1 91 ? 20.409 -9.513 -27.951 1.00 91.25 91 SER A C 1
ATOM 771 O O . SER A 1 91 ? 21.184 -8.556 -28.011 1.00 91.25 91 SER A O 1
ATOM 773 N N . GLU A 1 92 ? 19.152 -9.416 -28.386 1.00 91.12 92 GLU A N 1
ATOM 774 C CA . GLU A 1 92 ? 18.592 -8.224 -29.016 1.00 91.12 92 GLU A CA 1
ATOM 775 C C . GLU A 1 92 ? 18.480 -7.029 -28.058 1.00 91.12 92 GLU A C 1
ATOM 777 O O . GLU A 1 92 ? 18.560 -5.885 -28.509 1.00 91.12 92 GLU A O 1
ATOM 782 N N . GLN A 1 93 ? 18.384 -7.271 -26.742 1.00 90.44 93 GLN A N 1
ATOM 783 C CA . GLN A 1 93 ? 18.406 -6.208 -25.725 1.00 90.44 93 GLN A CA 1
ATOM 784 C C . GLN A 1 93 ? 19.799 -5.585 -25.566 1.00 90.44 93 GLN A C 1
ATOM 786 O O . GLN A 1 93 ? 19.9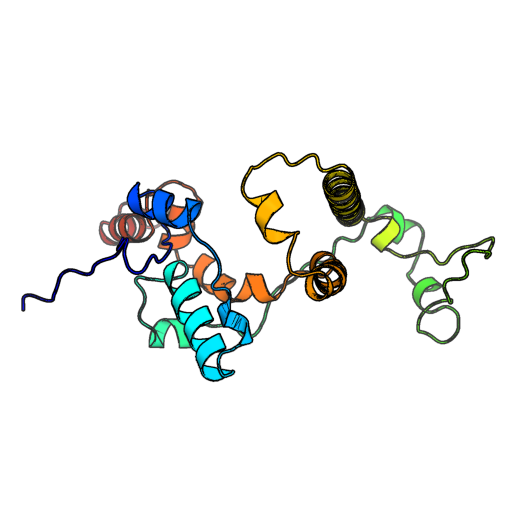15 -4.438 -25.147 1.00 90.44 93 GLN A O 1
ATOM 791 N N . ALA A 1 94 ? 20.861 -6.321 -25.905 1.00 91.00 94 ALA A N 1
ATOM 792 C CA . ALA A 1 94 ? 22.243 -5.851 -25.823 1.00 91.00 94 ALA A CA 1
ATOM 793 C C . ALA A 1 94 ? 22.767 -5.273 -27.151 1.00 91.00 94 ALA A C 1
ATOM 795 O O . ALA A 1 94 ? 23.919 -4.837 -27.219 1.00 91.00 94 ALA A O 1
ATOM 796 N N . ALA A 1 95 ? 21.943 -5.255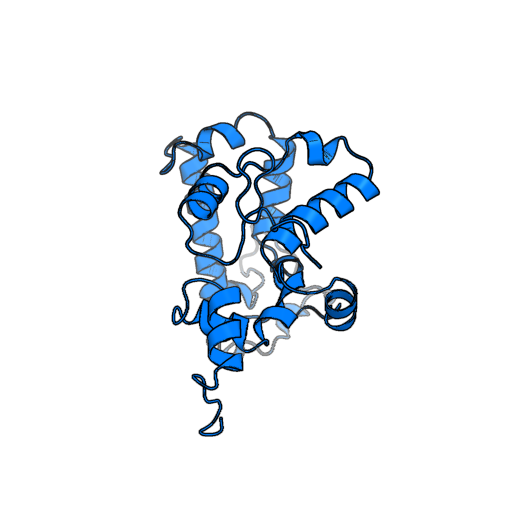 -28.206 1.00 89.50 95 ALA A N 1
ATOM 797 C CA . ALA A 1 95 ? 22.324 -4.731 -29.513 1.00 89.50 95 ALA A CA 1
ATOM 798 C C . ALA A 1 95 ? 22.821 -3.271 -29.438 1.00 89.50 95 ALA A C 1
ATOM 800 O O . ALA A 1 95 ? 22.469 -2.509 -28.537 1.00 89.50 95 ALA A O 1
ATOM 801 N N . GLY A 1 96 ? 23.652 -2.863 -30.402 1.00 88.69 96 GLY A N 1
ATOM 802 C CA . GLY A 1 96 ? 24.252 -1.527 -30.421 1.00 88.69 96 GLY A CA 1
ATOM 803 C C . GLY A 1 96 ? 25.450 -1.423 -29.475 1.00 88.69 96 GLY A C 1
ATOM 804 O O . GLY A 1 96 ? 26.465 -2.078 -29.691 1.00 88.69 96 GLY A O 1
ATOM 805 N N . ARG A 1 97 ? 25.351 -0.569 -28.448 1.00 90.50 97 ARG A N 1
ATOM 806 C CA . ARG A 1 97 ? 26.426 -0.310 -27.466 1.00 90.50 97 ARG A CA 1
ATOM 807 C C . ARG A 1 97 ? 26.147 -0.914 -26.079 1.00 90.50 97 ARG A C 1
ATOM 809 O O . ARG A 1 97 ? 26.739 -0.476 -25.098 1.00 90.50 97 ARG A O 1
ATOM 816 N N . GLY A 1 98 ? 25.238 -1.889 -25.989 1.00 87.88 98 GLY A N 1
ATOM 817 C CA . GLY A 1 98 ? 24.892 -2.594 -24.746 1.00 87.88 98 GLY A CA 1
ATOM 818 C C . GLY A 1 98 ? 23.657 -2.070 -24.000 1.00 87.88 98 GLY A C 1
ATOM 819 O O . GLY A 1 98 ? 23.182 -2.744 -23.094 1.00 87.88 98 GLY A O 1
ATOM 820 N N . SER A 1 99 ? 23.102 -0.915 -24.384 1.00 88.25 99 SER A N 1
ATOM 821 C CA . SER A 1 99 ? 21.828 -0.383 -23.859 1.00 88.25 99 SER A CA 1
ATOM 822 C C . SER A 1 99 ? 20.606 -0.745 -24.713 1.00 88.25 99 SER A C 1
ATOM 824 O O . SER A 1 99 ? 19.511 -0.254 -24.447 1.00 88.25 99 SER A O 1
ATOM 826 N N . GLY A 1 100 ? 20.803 -1.553 -25.754 1.00 88.00 100 GLY A N 1
ATOM 827 C CA . GLY A 1 100 ? 19.824 -1.800 -26.805 1.00 88.00 100 GLY A CA 1
ATOM 828 C C . GLY A 1 100 ? 19.990 -0.848 -27.989 1.00 88.00 100 GLY A C 1
ATOM 829 O O . GLY A 1 100 ? 20.719 0.146 -27.933 1.00 88.00 100 GLY A O 1
ATOM 830 N N . ARG A 1 101 ? 19.323 -1.193 -29.092 1.00 87.25 101 ARG A N 1
ATOM 831 C CA . ARG A 1 101 ? 19.263 -0.366 -30.302 1.00 87.25 101 ARG A CA 1
ATOM 832 C C . ARG A 1 101 ? 18.355 0.841 -30.056 1.00 87.25 101 ARG A C 1
ATOM 834 O O . ARG A 1 101 ? 17.290 0.691 -29.459 1.00 87.25 101 ARG A O 1
ATOM 841 N N . ASP A 1 10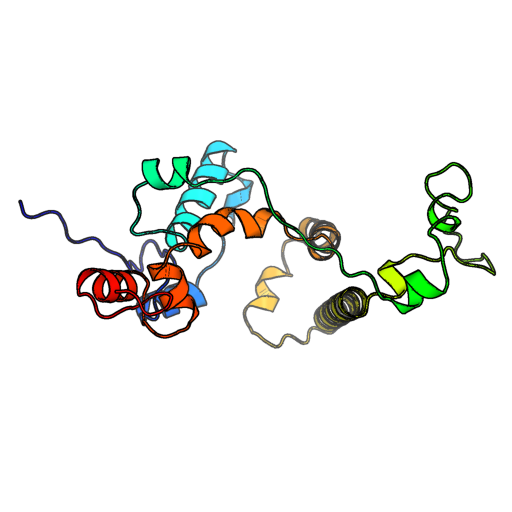2 ? 18.766 2.011 -30.535 1.00 85.25 102 ASP A N 1
ATOM 842 C CA . ASP A 1 102 ? 17.983 3.239 -30.400 1.00 85.25 102 ASP A CA 1
ATOM 843 C C . ASP A 1 102 ? 16.603 3.104 -31.063 1.00 85.25 102 ASP A C 1
ATOM 845 O O . ASP A 1 102 ? 16.446 2.465 -32.107 1.00 85.25 102 ASP A O 1
ATOM 849 N N . LEU A 1 103 ? 15.590 3.709 -30.438 1.00 82.81 103 LEU A N 1
ATOM 850 C CA . LEU A 1 103 ? 14.227 3.734 -30.962 1.00 82.81 103 LEU A CA 1
ATOM 851 C C . LEU A 1 103 ? 14.123 4.797 -32.063 1.00 82.81 103 LEU A C 1
ATOM 853 O O . LEU A 1 103 ? 13.908 5.972 -31.769 1.00 82.81 103 LEU A O 1
ATOM 857 N N . ASP A 1 104 ? 14.245 4.380 -33.321 1.00 83.88 104 ASP A N 1
ATOM 858 C CA . ASP A 1 104 ? 13.923 5.213 -34.483 1.00 83.88 104 ASP A CA 1
ATOM 859 C C . ASP A 1 104 ? 12.510 4.864 -35.003 1.00 83.88 104 ASP A C 1
ATOM 861 O O . ASP A 1 104 ? 12.274 3.723 -35.413 1.00 83.88 104 ASP A O 1
ATOM 865 N N . PRO A 1 105 ? 11.550 5.814 -34.992 1.00 84.69 105 PRO A N 1
ATOM 866 C CA . PRO A 1 105 ? 10.202 5.603 -35.524 1.00 84.69 105 PRO A CA 1
ATOM 867 C C . PRO A 1 105 ? 10.151 5.187 -37.000 1.00 84.69 105 PRO A C 1
ATOM 869 O O . PRO A 1 105 ? 9.151 4.605 -37.417 1.00 84.69 105 PRO A O 1
ATOM 872 N N . ASN A 1 106 ? 11.190 5.493 -37.782 1.00 88.00 106 ASN A N 1
ATOM 873 C CA . ASN A 1 106 ? 11.271 5.164 -39.206 1.00 88.00 106 ASN A CA 1
ATOM 874 C C . ASN A 1 106 ? 12.061 3.873 -39.484 1.00 88.00 106 ASN A C 1
ATOM 876 O O . ASN A 1 106 ? 12.241 3.514 -40.650 1.00 88.00 106 ASN A O 1
ATOM 880 N N . ASP A 1 107 ? 12.536 3.167 -38.451 1.00 85.38 107 ASP A N 1
ATOM 881 C CA . ASP A 1 107 ? 13.266 1.912 -38.636 1.00 85.38 107 ASP A CA 1
ATOM 882 C C . ASP A 1 107 ? 12.312 0.811 -39.140 1.00 85.38 107 ASP A C 1
ATOM 884 O O . ASP A 1 107 ? 11.327 0.488 -38.466 1.00 85.38 107 ASP A O 1
ATOM 888 N N . PRO A 1 108 ? 12.591 0.167 -40.290 1.00 84.50 108 PRO A N 1
ATOM 889 C CA . PRO A 1 108 ? 11.794 -0.960 -40.769 1.00 84.50 108 PRO A CA 1
ATOM 890 C C . PRO A 1 108 ? 11.845 -2.185 -39.840 1.00 84.50 108 PRO A C 1
ATOM 892 O O . PRO A 1 108 ? 11.041 -3.106 -40.002 1.00 84.50 108 PRO A O 1
ATOM 895 N N . ARG A 1 109 ? 12.788 -2.242 -38.887 1.00 81.94 109 ARG A N 1
ATOM 896 C CA . ARG A 1 109 ? 12.917 -3.322 -37.899 1.00 81.94 109 ARG A CA 1
ATOM 897 C C . ARG A 1 109 ? 13.019 -2.738 -36.485 1.00 81.94 109 ARG A C 1
ATOM 899 O O . ARG A 1 109 ? 14.129 -2.606 -35.967 1.00 81.94 109 ARG A O 1
ATOM 906 N N . PRO A 1 110 ? 11.884 -2.414 -35.842 1.00 82.25 110 PRO A N 1
ATOM 907 C CA . PRO A 1 110 ? 11.900 -1.804 -34.520 1.00 82.25 110 PRO A CA 1
ATOM 908 C C . PRO A 1 110 ? 12.541 -2.730 -33.483 1.00 82.25 110 PRO A C 1
ATOM 910 O O . PRO A 1 110 ? 12.419 -3.957 -33.559 1.00 82.25 110 PRO A O 1
ATOM 913 N N . ALA A 1 111 ? 13.195 -2.130 -32.485 1.00 84.19 111 ALA A N 1
ATOM 914 C CA . ALA A 1 111 ? 13.733 -2.865 -31.350 1.00 84.19 111 ALA A CA 1
ATOM 915 C C . ALA A 1 111 ? 12.607 -3.631 -30.635 1.00 84.19 111 ALA A C 1
ATOM 917 O O . ALA A 1 111 ? 11.563 -3.074 -30.272 1.00 84.19 111 ALA A O 1
ATOM 918 N N . VAL A 1 112 ? 12.823 -4.930 -30.455 1.00 87.25 112 VAL A N 1
ATOM 919 C CA . VAL A 1 112 ? 11.889 -5.815 -29.763 1.00 87.25 112 VAL A CA 1
ATOM 920 C C . VAL A 1 112 ? 12.198 -5.764 -28.271 1.00 87.25 112 VAL A C 1
ATOM 922 O O . VAL A 1 112 ? 13.363 -5.779 -27.891 1.00 87.25 112 VAL A O 1
ATOM 925 N N . SER A 1 113 ? 11.175 -5.699 -27.420 1.00 86.50 113 SER A N 1
ATOM 926 C CA . SER A 1 113 ? 11.325 -5.738 -25.958 1.00 86.50 113 SER A CA 1
ATOM 927 C C . SER A 1 113 ? 10.336 -6.722 -25.345 1.00 86.50 113 SER A C 1
ATOM 929 O O . SER A 1 113 ? 9.206 -6.846 -25.826 1.00 86.50 113 SER A O 1
ATOM 931 N N . ALA A 1 114 ? 10.738 -7.385 -24.257 1.00 86.88 114 ALA A N 1
ATOM 932 C CA . ALA A 1 114 ? 9.888 -8.298 -23.491 1.00 86.88 114 ALA A CA 1
ATOM 933 C C . ALA A 1 114 ? 8.537 -7.661 -23.102 1.00 86.88 114 ALA A C 1
ATOM 935 O O . ALA A 1 114 ? 7.496 -8.323 -23.138 1.00 86.88 114 ALA A O 1
ATOM 936 N N . ASP A 1 115 ? 8.532 -6.354 -22.818 1.00 84.69 115 ASP A N 1
ATOM 937 C CA . ASP A 1 115 ? 7.334 -5.593 -22.441 1.00 84.69 115 ASP A CA 1
ATOM 938 C C . ASP A 1 115 ? 6.254 -5.600 -23.532 1.00 84.69 115 ASP A C 1
ATOM 940 O O . ASP A 1 115 ? 5.061 -5.563 -23.224 1.00 84.69 115 ASP A O 1
ATOM 944 N N . GLN A 1 116 ? 6.650 -5.681 -24.809 1.00 86.88 116 GLN A N 1
ATOM 945 C CA . GLN A 1 116 ? 5.717 -5.724 -25.941 1.00 86.88 116 GLN A CA 1
ATOM 946 C C . GLN A 1 116 ? 4.887 -7.015 -25.936 1.00 86.88 116 GLN A C 1
ATOM 948 O O . GLN A 1 116 ? 3.737 -7.010 -26.379 1.00 86.88 116 GLN A O 1
ATOM 953 N N . PHE A 1 117 ? 5.440 -8.106 -25.398 1.00 90.00 117 PHE A N 1
ATOM 954 C CA . PHE A 1 117 ? 4.767 -9.401 -25.307 1.00 90.00 117 PHE A CA 1
ATOM 955 C C . PHE A 1 117 ? 3.928 -9.539 -24.033 1.00 90.00 117 PHE A C 1
ATOM 957 O O . PHE A 1 117 ? 2.949 -10.285 -24.033 1.00 90.00 117 PHE A O 1
ATOM 964 N N . SER A 1 118 ? 4.250 -8.808 -22.957 1.00 89.56 118 SER A N 1
ATOM 965 C CA . SER A 1 118 ? 3.527 -8.922 -21.686 1.00 89.56 118 SER A CA 1
ATOM 966 C C . SER A 1 118 ? 2.049 -8.535 -21.828 1.00 89.56 118 SER A C 1
ATOM 968 O O . SER A 1 118 ? 1.674 -7.390 -22.110 1.00 89.56 118 SER A O 1
ATOM 970 N N . LYS A 1 119 ? 1.166 -9.501 -21.558 1.00 88.81 119 LYS A N 1
ATOM 971 C CA . LYS A 1 119 ? -0.290 -9.297 -21.576 1.00 88.81 119 LYS A CA 1
ATOM 972 C C . LYS A 1 119 ? -0.731 -8.314 -20.495 1.00 88.81 119 LYS A C 1
ATOM 974 O O . LYS A 1 119 ? -1.581 -7.459 -20.750 1.00 88.81 119 LYS A O 1
ATOM 979 N N . SER A 1 120 ? -0.161 -8.425 -19.293 1.00 86.00 120 SER A N 1
ATOM 980 C CA . SER A 1 120 ? -0.523 -7.569 -18.160 1.00 86.00 120 SER A CA 1
ATOM 981 C C . SER A 1 120 ? -0.066 -6.124 -18.370 1.00 86.00 120 SER A C 1
ATOM 983 O O . SER A 1 120 ? -0.827 -5.194 -18.082 1.00 86.00 120 SER A O 1
ATOM 985 N N . TRP A 1 121 ? 1.127 -5.933 -18.940 1.00 84.12 121 TRP A N 1
ATOM 986 C CA . TRP A 1 121 ? 1.662 -4.620 -19.282 1.00 84.12 121 TRP A CA 1
ATOM 987 C C . TRP A 1 121 ? 0.821 -3.930 -20.356 1.00 84.12 121 TRP A C 1
ATOM 989 O O . TRP A 1 121 ? 0.351 -2.809 -20.155 1.00 84.12 121 TRP A O 1
ATOM 999 N N . ASN A 1 122 ? 0.514 -4.640 -21.444 1.00 86.88 122 ASN A N 1
ATOM 1000 C CA . ASN A 1 122 ? -0.340 -4.131 -22.515 1.00 86.88 122 ASN A CA 1
ATOM 1001 C C . ASN A 1 122 ? -1.754 -3.782 -22.018 1.00 86.88 122 ASN A C 1
ATOM 1003 O O . ASN A 1 122 ? -2.296 -2.729 -22.361 1.00 86.88 122 ASN A O 1
ATOM 1007 N N . ALA A 1 123 ? -2.352 -4.620 -21.164 1.00 87.69 123 ALA A N 1
ATOM 1008 C CA . ALA A 1 123 ? -3.654 -4.336 -20.560 1.00 87.69 123 ALA A CA 1
ATOM 1009 C C . ALA A 1 123 ? -3.620 -3.089 -19.662 1.00 87.69 123 ALA A C 1
ATOM 1011 O O . ALA A 1 123 ? -4.551 -2.281 -19.696 1.00 87.69 123 ALA A O 1
ATOM 1012 N N . ARG A 1 124 ? -2.547 -2.907 -18.880 1.00 84.12 124 ARG A N 1
ATOM 1013 C CA . ARG A 1 124 ? -2.332 -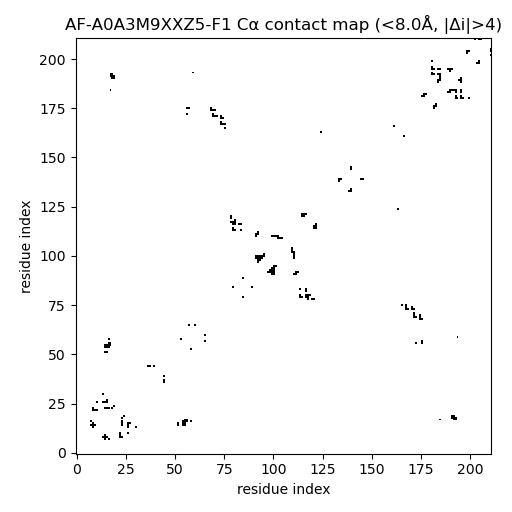1.705 -18.061 1.00 84.12 124 ARG A CA 1
ATOM 1014 C C . ARG A 1 124 ? -2.205 -0.459 -18.936 1.00 84.12 124 ARG A C 1
ATOM 1016 O O . ARG A 1 124 ? -2.884 0.528 -18.668 1.00 84.12 124 ARG A O 1
ATOM 1023 N N . ARG A 1 125 ? -1.400 -0.518 -20.001 1.00 82.94 125 ARG A N 1
ATOM 1024 C CA . ARG A 1 125 ? -1.201 0.605 -20.927 1.00 82.94 125 ARG A CA 1
ATOM 1025 C C . ARG A 1 125 ? -2.509 1.040 -21.588 1.00 82.94 125 ARG A C 1
ATOM 1027 O O . ARG A 1 125 ? -2.840 2.220 -21.549 1.00 82.94 125 ARG A O 1
ATOM 1034 N N . ARG A 1 126 ? -3.305 0.080 -22.077 1.00 86.00 126 ARG A N 1
ATOM 1035 C CA . ARG A 1 126 ? -4.638 0.338 -22.654 1.00 86.00 126 ARG A CA 1
ATOM 1036 C C . ARG A 1 126 ? -5.589 1.014 -21.668 1.00 86.00 126 ARG A C 1
ATOM 1038 O O . ARG A 1 126 ? -6.342 1.898 -22.060 1.00 86.00 126 ARG A O 1
ATOM 1045 N N . ARG A 1 127 ? -5.571 0.623 -20.385 1.00 84.38 127 ARG A N 1
ATOM 1046 C CA . ARG A 1 127 ? -6.385 1.298 -19.357 1.00 84.38 127 ARG A CA 1
ATOM 1047 C C . ARG A 1 127 ? -5.999 2.766 -19.219 1.00 84.38 127 ARG A C 1
ATOM 1049 O O . ARG A 1 127 ? -6.890 3.605 -19.216 1.00 84.38 127 ARG A O 1
ATOM 1056 N N . PHE A 1 128 ? -4.704 3.072 -19.173 1.00 79.38 128 PHE A N 1
ATOM 1057 C CA . PHE A 1 128 ? -4.239 4.457 -19.092 1.00 79.38 128 PHE A CA 1
ATOM 1058 C C . PHE A 1 128 ? -4.586 5.273 -20.339 1.00 79.38 128 PHE A C 1
ATOM 1060 O O . PHE A 1 128 ? -5.022 6.413 -20.211 1.00 79.38 128 PHE A O 1
ATOM 1067 N N . GLU A 1 129 ? -4.454 4.692 -21.532 1.00 80.62 129 GLU A N 1
ATOM 1068 C CA . GLU A 1 129 ? -4.875 5.334 -22.785 1.00 80.62 129 GLU A CA 1
ATOM 1069 C C . GLU A 1 129 ? -6.387 5.643 -22.770 1.00 80.62 129 GLU A C 1
ATOM 1071 O O . GLU A 1 129 ? -6.801 6.752 -23.110 1.00 80.62 129 GLU A O 1
ATOM 1076 N N . ASN A 1 130 ? -7.214 4.705 -22.295 1.00 82.44 130 ASN A N 1
ATOM 1077 C CA . ASN A 1 130 ? -8.660 4.901 -22.156 1.00 82.44 130 ASN A CA 1
ATOM 1078 C C . ASN A 1 130 ? -9.015 5.974 -21.118 1.00 82.44 130 ASN A C 1
ATOM 1080 O O . ASN A 1 130 ? -9.888 6.800 -21.375 1.00 82.44 130 ASN A O 1
ATOM 1084 N N . GLU A 1 131 ? -8.347 5.983 -19.962 1.00 75.06 131 GLU A N 1
ATOM 1085 C CA . GLU A 1 131 ? -8.530 7.004 -18.923 1.00 75.06 131 GLU A CA 1
ATOM 1086 C C . GLU A 1 131 ? -8.168 8.399 -19.452 1.00 75.06 131 GLU A C 1
ATOM 1088 O O . GLU A 1 131 ? -8.969 9.323 -19.322 1.00 75.06 131 GLU A O 1
ATOM 1093 N N . ALA A 1 132 ? -7.031 8.536 -20.141 1.00 72.69 132 ALA A N 1
ATOM 1094 C CA . ALA A 1 132 ? -6.612 9.795 -20.756 1.00 72.69 132 ALA A CA 1
ATOM 1095 C C . ALA A 1 132 ? -7.601 10.278 -21.835 1.00 72.69 132 ALA A C 1
ATOM 1097 O O . ALA A 1 132 ? -7.902 11.470 -21.925 1.00 72.69 132 ALA A O 1
ATOM 1098 N N . ASN A 1 133 ? -8.152 9.361 -22.636 1.00 75.25 133 ASN A N 1
ATOM 1099 C CA . ASN A 1 133 ? -9.191 9.687 -23.616 1.00 75.25 133 ASN A CA 1
ATOM 1100 C C . ASN A 1 133 ? -10.510 10.104 -22.942 1.00 75.25 133 ASN A C 1
ATOM 1102 O O . ASN A 1 133 ? -11.155 11.054 -23.387 1.00 75.25 133 ASN A O 1
ATOM 1106 N N . SER A 1 134 ? -10.886 9.449 -21.839 1.00 72.50 134 SER A N 1
ATOM 1107 C CA . SER A 1 134 ? -12.056 9.809 -21.028 1.00 72.50 134 SER A CA 1
ATOM 1108 C C . SER A 1 134 ? -11.916 11.218 -20.449 1.00 72.50 134 SER A C 1
ATOM 1110 O O . SER A 1 134 ? -12.845 12.016 -20.571 1.00 72.50 134 SER A O 1
ATOM 1112 N N . GLU A 1 135 ? -10.743 11.551 -19.899 1.00 67.00 135 GLU A N 1
ATOM 1113 C CA . GLU A 1 135 ? -10.411 12.885 -19.381 1.00 67.00 135 GLU A CA 1
ATOM 1114 C C . GLU A 1 135 ? -10.513 13.959 -20.473 1.00 67.00 135 GLU A C 1
ATOM 1116 O O . GLU A 1 135 ? -11.157 14.987 -20.259 1.00 67.00 135 GLU A O 1
ATOM 1121 N N . ARG A 1 136 ? -9.965 13.695 -21.669 1.00 65.50 136 ARG A N 1
ATOM 1122 C CA . ARG A 1 136 ? -10.075 14.597 -22.833 1.00 65.50 136 ARG A CA 1
ATOM 1123 C C . ARG A 1 136 ? -11.517 14.790 -23.302 1.00 65.50 136 ARG A C 1
ATOM 1125 O O . ARG A 1 136 ? -11.875 15.886 -23.715 1.00 65.50 136 ARG A O 1
ATOM 1132 N N . SER A 1 137 ? -12.341 13.744 -23.231 1.00 67.25 137 SER A N 1
ATOM 1133 C CA . SER A 1 137 ? -13.756 13.796 -23.629 1.00 67.25 137 SER A CA 1
ATOM 1134 C C . SER A 1 137 ? -14.676 14.459 -22.592 1.00 67.25 137 SER A C 1
ATOM 1136 O O . SER A 1 137 ? -15.853 14.666 -22.872 1.00 67.25 137 SER A O 1
ATOM 1138 N N . GLY A 1 138 ? -14.183 14.758 -21.381 1.00 62.78 138 GLY A N 1
ATOM 1139 C CA . GLY A 1 138 ? -14.993 15.307 -20.285 1.00 62.78 138 GLY A CA 1
ATOM 1140 C C . GLY A 1 138 ? -16.014 14.326 -19.690 1.00 62.78 138 GLY A C 1
ATOM 1141 O O . GLY A 1 138 ? -16.824 14.712 -18.842 1.00 62.78 138 GLY A O 1
ATOM 1142 N N . THR A 1 139 ? -15.976 13.057 -20.101 1.00 63.38 139 THR A N 1
ATOM 1143 C CA . THR A 1 139 ? -16.861 12.004 -19.602 1.00 63.38 139 THR A CA 1
ATOM 1144 C C . THR A 1 139 ? -16.246 11.422 -18.333 1.00 63.38 139 THR A C 1
ATOM 1146 O O . THR A 1 139 ? -15.240 10.720 -18.387 1.00 63.38 139 THR A O 1
ATOM 1149 N N . PHE A 1 140 ? -16.820 11.724 -17.167 1.00 60.34 140 PHE A N 1
ATOM 1150 C CA . PHE A 1 140 ? -16.350 11.196 -15.884 1.00 60.34 140 PHE A CA 1
ATOM 1151 C C . PHE A 1 140 ? -17.417 10.302 -15.253 1.00 60.34 140 PHE A C 1
ATOM 1153 O O . PHE A 1 140 ? -18.539 10.739 -15.013 1.00 60.34 140 PHE A O 1
ATOM 1160 N N . HIS A 1 141 ? -17.050 9.073 -14.886 1.00 56.44 141 HIS A N 1
ATOM 1161 C CA . HIS A 1 141 ? -17.957 8.143 -14.199 1.00 56.44 141 HIS A CA 1
ATOM 1162 C C . HIS A 1 141 ? -18.210 8.494 -12.715 1.00 56.44 141 HIS A C 1
ATOM 1164 O O . HIS A 1 141 ? -19.006 7.830 -12.055 1.00 56.44 141 HIS A O 1
ATOM 1170 N N . HIS A 1 142 ? -17.549 9.522 -12.161 1.00 57.09 142 HIS A N 1
ATOM 1171 C CA . HIS A 1 142 ? -17.754 9.977 -10.782 1.00 57.09 142 HIS A CA 1
ATOM 1172 C C . HIS A 1 142 ? -17.569 11.497 -10.621 1.00 57.09 142 HIS A C 1
ATOM 1174 O O . HIS A 1 142 ? -16.598 12.086 -11.092 1.00 57.09 142 HIS A O 1
ATOM 1180 N N . ILE A 1 143 ? -18.484 12.131 -9.878 1.00 53.34 143 ILE A N 1
ATOM 1181 C CA . ILE A 1 143 ? -18.587 13.596 -9.694 1.00 53.34 143 ILE A CA 1
ATOM 1182 C C . ILE A 1 143 ? -17.325 14.224 -9.068 1.00 53.34 143 ILE A C 1
ATOM 1184 O O . ILE A 1 143 ? -17.039 15.402 -9.279 1.00 53.34 143 ILE A O 1
ATOM 1188 N N . SER A 1 144 ? -16.547 13.460 -8.293 1.00 53.72 144 SER A N 1
ATOM 1189 C CA . SER A 1 144 ? -15.349 13.967 -7.606 1.00 53.72 144 SER A CA 1
ATOM 1190 C C . SER A 1 144 ? -14.084 14.030 -8.472 1.00 53.72 144 SER A C 1
ATOM 1192 O O . SER A 1 144 ? -13.198 14.810 -8.127 1.00 53.72 144 SER A O 1
ATOM 1194 N N . ALA A 1 145 ? -13.997 13.284 -9.583 1.00 52.59 145 ALA A N 1
ATOM 1195 C CA . ALA A 1 145 ? -12.826 13.315 -10.475 1.00 52.59 145 ALA A CA 1
ATOM 1196 C C . ALA A 1 145 ? -12.647 14.688 -11.122 1.00 52.59 145 ALA A C 1
ATOM 1198 O O . ALA A 1 145 ? -11.549 15.240 -11.127 1.00 52.59 145 ALA A O 1
ATOM 1199 N N . LYS A 1 146 ? -13.761 15.271 -11.581 1.00 49.00 146 LYS A N 1
ATOM 1200 C CA . LYS A 1 146 ? -13.790 16.550 -12.298 1.00 49.00 146 LYS A CA 1
ATOM 1201 C C . LYS A 1 146 ? -13.094 17.681 -11.526 1.00 49.00 146 LYS A C 1
ATOM 1203 O O . LYS A 1 146 ? -12.429 18.516 -12.119 1.00 49.00 146 LYS A O 1
ATOM 1208 N N . ARG A 1 147 ? -13.188 17.680 -10.189 1.00 47.91 147 ARG A N 1
ATOM 1209 C CA . ARG A 1 147 ? -12.673 18.761 -9.326 1.00 47.91 147 ARG A CA 1
ATOM 1210 C C . ARG A 1 147 ? -11.154 18.714 -9.095 1.00 47.91 147 ARG A C 1
ATOM 1212 O O . ARG A 1 147 ? -10.584 19.708 -8.656 1.00 47.91 147 ARG A O 1
ATOM 1219 N N . VAL A 1 148 ? -10.507 17.568 -9.321 1.00 52.81 148 VAL A N 1
ATOM 1220 C CA . VAL A 1 148 ? -9.053 17.401 -9.114 1.00 52.81 148 VAL A CA 1
ATOM 1221 C C . VAL A 1 148 ? -8.262 17.831 -10.352 1.00 52.81 148 VAL A C 1
ATOM 1223 O O . VAL A 1 148 ? -7.165 18.360 -10.205 1.00 52.81 148 VAL A O 1
ATOM 1226 N N . VAL A 1 149 ? -8.831 17.642 -11.546 1.00 52.34 149 VAL A N 1
ATOM 1227 C CA . VAL A 1 149 ? -8.162 17.878 -12.837 1.00 52.34 149 VAL A CA 1
ATOM 1228 C C . VAL A 1 149 ? -7.968 19.373 -13.132 1.00 52.34 149 VAL A C 1
ATOM 1230 O O . VAL A 1 149 ? -6.925 19.759 -13.635 1.00 52.34 149 VAL A O 1
ATOM 1233 N N . GLU A 1 150 ? -8.913 20.232 -12.743 1.00 51.50 150 GLU A N 1
ATOM 1234 C CA . GLU A 1 150 ? -8.956 21.656 -13.135 1.00 51.50 150 GLU A CA 1
ATOM 1235 C C . GLU A 1 150 ? -7.831 22.567 -12.593 1.00 51.50 150 GLU A C 1
ATOM 1237 O O . GLU A 1 150 ? -7.758 23.719 -13.002 1.00 51.50 150 GLU A O 1
ATOM 1242 N N . ASN A 1 151 ? -6.989 22.135 -11.642 1.00 52.50 151 ASN A N 1
ATOM 1243 C CA . ASN A 1 151 ? -6.128 23.064 -10.882 1.00 52.50 151 ASN A CA 1
ATOM 1244 C C . ASN A 1 151 ? -4.625 22.704 -10.804 1.00 52.50 151 ASN A C 1
ATOM 1246 O O . ASN A 1 151 ? -3.910 23.370 -10.058 1.00 52.50 1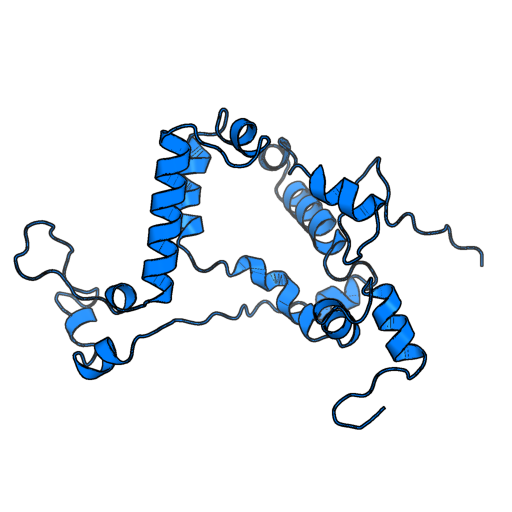51 ASN A O 1
ATOM 1250 N N . ASP A 1 152 ? -4.127 21.665 -11.488 1.00 52.88 152 ASP A N 1
ATOM 1251 C CA . ASP A 1 152 ? -2.790 21.092 -11.202 1.00 52.88 152 ASP A CA 1
ATOM 1252 C C . ASP A 1 152 ? -2.047 20.537 -12.457 1.00 52.88 152 ASP A C 1
ATOM 1254 O O . ASP A 1 152 ? -1.534 19.416 -12.458 1.00 52.88 152 ASP A O 1
ATOM 1258 N N . ASP A 1 153 ? -1.920 21.325 -13.532 1.00 51.88 153 ASP A N 1
ATOM 1259 C CA . ASP A 1 153 ? -1.370 20.881 -14.838 1.00 51.88 153 ASP A CA 1
ATOM 1260 C C . ASP A 1 153 ? 0.074 20.327 -14.813 1.00 51.88 153 ASP A C 1
ATOM 1262 O O . ASP A 1 153 ? 0.425 19.429 -15.582 1.00 51.88 153 ASP A O 1
ATOM 1266 N N . ILE A 1 154 ? 0.932 20.808 -13.906 1.00 50.47 154 ILE A N 1
ATOM 1267 C CA . ILE A 1 154 ? 2.335 20.350 -13.783 1.00 50.47 154 ILE A CA 1
ATOM 1268 C C . ILE A 1 154 ? 2.414 18.952 -13.131 1.00 50.47 154 ILE A C 1
ATOM 1270 O O . ILE A 1 154 ? 3.324 18.163 -13.405 1.00 50.47 154 ILE A O 1
ATOM 1274 N N . TRP A 1 155 ? 1.438 18.606 -12.285 1.00 50.94 155 TRP A N 1
ATOM 1275 C CA . TRP A 1 155 ? 1.386 17.323 -11.576 1.00 50.94 155 TRP A CA 1
ATOM 1276 C C . TRP A 1 155 ? 0.797 16.197 -12.440 1.00 50.94 155 TRP A C 1
ATOM 1278 O O . TRP A 1 155 ? 1.148 15.032 -12.259 1.00 50.94 155 TRP A O 1
ATOM 1288 N N . ILE A 1 156 ? -0.046 16.532 -13.420 1.00 52.72 156 ILE A N 1
ATOM 1289 C CA . ILE A 1 156 ? -0.642 15.558 -14.344 1.00 52.72 156 ILE A CA 1
ATOM 1290 C C . ILE A 1 156 ? 0.446 14.915 -15.225 1.00 52.72 156 ILE A C 1
ATOM 1292 O O . ILE A 1 156 ? 0.525 13.692 -15.295 1.00 52.72 156 ILE A O 1
ATOM 1296 N N . LYS A 1 157 ? 1.386 15.706 -15.767 1.00 50.56 157 LYS A N 1
ATOM 1297 C CA . LYS A 1 157 ? 2.464 15.196 -16.642 1.00 50.56 157 LYS A CA 1
ATOM 1298 C C . LYS A 1 157 ? 3.495 14.313 -15.924 1.00 50.56 157 LYS A C 1
ATOM 1300 O O . LYS A 1 157 ? 4.013 13.366 -16.504 1.00 50.56 157 LYS A O 1
ATOM 1305 N N . THR A 1 158 ? 3.798 14.604 -14.657 1.00 54.56 158 THR A N 1
ATOM 1306 C CA . THR A 1 158 ? 4.730 13.791 -13.843 1.00 54.56 158 THR A CA 1
ATOM 1307 C C . THR A 1 158 ? 4.074 12.526 -13.290 1.00 54.56 158 THR A C 1
ATOM 1309 O O . THR A 1 158 ? 4.743 11.505 -13.115 1.00 54.56 158 THR A O 1
ATOM 1312 N N . ASN A 1 159 ? 2.758 12.554 -13.062 1.00 61.09 159 ASN A N 1
ATOM 1313 C CA . ASN A 1 159 ? 2.005 11.368 -12.678 1.00 61.09 159 ASN A CA 1
ATOM 1314 C C . ASN A 1 159 ? 1.981 10.300 -13.755 1.00 61.09 159 ASN A C 1
ATOM 1316 O O . ASN A 1 159 ? 1.969 9.135 -13.394 1.00 61.09 159 ASN A O 1
ATOM 1320 N N . ASP A 1 160 ? 1.936 10.646 -15.037 1.00 63.16 160 ASP A N 1
ATOM 1321 C CA . ASP A 1 160 ? 1.772 9.625 -16.076 1.00 63.16 160 ASP A CA 1
ATOM 1322 C C . ASP A 1 160 ? 2.971 8.673 -16.133 1.00 63.16 160 ASP A C 1
ATOM 1324 O O . ASP A 1 160 ? 2.790 7.459 -16.221 1.00 63.16 160 ASP A O 1
ATOM 1328 N N . VAL A 1 161 ? 4.184 9.194 -15.921 1.00 67.06 161 VAL A N 1
ATOM 1329 C CA . VAL A 1 161 ? 5.384 8.363 -15.732 1.00 67.06 161 VAL A CA 1
ATOM 1330 C C . VAL A 1 161 ? 5.264 7.537 -14.447 1.00 67.06 161 VAL A C 1
ATOM 1332 O O . VAL A 1 161 ? 5.451 6.322 -14.463 1.00 67.06 161 VAL A O 1
ATOM 1335 N N . ALA A 1 162 ? 4.871 8.157 -13.330 1.00 67.06 162 ALA A N 1
ATOM 1336 C CA . ALA A 1 162 ? 4.709 7.457 -12.053 1.00 67.06 162 ALA A CA 1
ATOM 1337 C C . ALA A 1 162 ? 3.594 6.386 -12.066 1.00 67.06 162 ALA A C 1
ATOM 1339 O O . ALA A 1 162 ? 3.693 5.400 -11.337 1.00 67.06 162 ALA A O 1
ATOM 1340 N N . LYS A 1 163 ? 2.551 6.554 -12.889 1.00 69.62 163 LYS A N 1
ATOM 1341 C CA . LYS A 1 163 ? 1.458 5.593 -13.114 1.00 69.62 163 LYS A CA 1
ATOM 1342 C C . LYS A 1 163 ? 1.950 4.366 -13.885 1.00 69.62 163 LYS A C 1
ATOM 1344 O O . LYS A 1 163 ? 1.454 3.267 -13.651 1.00 69.62 163 LYS A O 1
ATOM 1349 N N . GLN A 1 164 ? 2.919 4.542 -14.785 1.00 75.38 164 GLN A N 1
ATOM 1350 C CA . GLN A 1 164 ? 3.521 3.445 -15.549 1.00 75.38 164 GLN A CA 1
ATOM 1351 C C . GLN A 1 164 ? 4.499 2.618 -14.703 1.00 75.38 164 GLN A C 1
ATOM 1353 O O . GLN A 1 164 ? 4.619 1.410 -14.905 1.00 75.38 164 GLN A O 1
ATOM 1358 N N . MET A 1 165 ? 5.160 3.235 -13.723 1.00 83.94 165 MET A N 1
ATOM 1359 C CA . MET A 1 165 ? 6.122 2.556 -12.854 1.00 83.94 165 MET A CA 1
ATOM 1360 C C . MET A 1 165 ? 5.463 1.554 -11.894 1.00 83.94 165 MET A C 1
ATOM 1362 O O . MET A 1 165 ? 4.367 1.767 -11.373 1.00 83.94 165 MET A O 1
ATOM 1366 N N . THR A 1 166 ? 6.185 0.478 -11.572 1.00 86.31 166 THR A N 1
ATOM 1367 C CA . THR A 1 166 ? 5.800 -0.439 -10.492 1.00 86.31 166 THR A CA 1
ATOM 1368 C C . THR A 1 166 ? 5.738 0.321 -9.156 1.00 86.31 166 THR A C 1
ATOM 1370 O O . THR A 1 166 ? 6.742 0.905 -8.734 1.00 86.31 166 THR A O 1
ATOM 1373 N N . PRO A 1 167 ? 4.596 0.323 -8.440 1.00 90.56 167 PRO A N 1
ATOM 1374 C CA . PRO A 1 167 ? 4.396 1.190 -7.283 1.00 90.56 167 PRO A CA 1
ATOM 1375 C C . PRO A 1 167 ? 5.012 0.603 -6.000 1.00 90.56 167 PRO A C 1
ATOM 1377 O O . PRO A 1 167 ? 4.303 0.262 -5.051 1.00 90.56 167 PRO A O 1
ATOM 1380 N N . TYR A 1 168 ? 6.345 0.526 -5.922 1.00 92.19 168 TYR A N 1
ATOM 1381 C CA . TYR A 1 168 ? 7.062 -0.046 -4.768 1.00 92.19 168 TYR A CA 1
ATOM 1382 C C . TYR A 1 168 ? 6.651 0.580 -3.431 1.00 92.19 168 TYR A C 1
ATOM 1384 O O . TYR A 1 168 ? 6.518 -0.117 -2.427 1.00 92.19 168 TYR A O 1
ATOM 1392 N N . MET A 1 169 ? 6.388 1.889 -3.408 1.00 92.31 169 MET A N 1
ATOM 1393 C CA . MET A 1 169 ? 6.006 2.602 -2.184 1.00 92.31 169 MET A CA 1
ATOM 1394 C C . MET A 1 169 ? 4.655 2.148 -1.608 1.00 92.31 169 MET A C 1
ATOM 1396 O O . MET A 1 169 ? 4.398 2.357 -0.428 1.00 92.31 169 MET A O 1
ATOM 1400 N N . GLN A 1 170 ? 3.796 1.471 -2.377 1.00 92.88 170 GLN A N 1
ATOM 1401 C CA . GLN A 1 170 ? 2.577 0.870 -1.822 1.00 92.88 170 GLN A CA 1
ATOM 1402 C C . GLN A 1 170 ? 2.878 -0.360 -0.946 1.00 92.88 170 GLN A C 1
ATOM 1404 O O . GLN A 1 170 ? 2.067 -0.725 -0.096 1.00 92.88 170 GLN A O 1
ATOM 1409 N N . MET A 1 171 ? 4.068 -0.958 -1.077 1.00 95.75 171 MET A N 1
ATOM 1410 C CA . MET A 1 171 ? 4.510 -2.108 -0.280 1.00 95.75 171 MET A CA 1
ATOM 1411 C C . MET A 1 171 ? 5.069 -1.727 1.099 1.00 95.75 171 MET A C 1
ATOM 1413 O O . MET A 1 171 ? 5.450 -2.616 1.858 1.00 95.75 171 MET A O 1
ATOM 1417 N N . THR A 1 172 ? 5.080 -0.440 1.480 1.00 95.50 172 THR A N 1
ATOM 1418 C CA . THR A 1 172 ? 5.574 0.029 2.795 1.00 95.50 172 THR A CA 1
ATOM 1419 C C . THR A 1 172 ? 4.985 -0.758 3.970 1.00 95.50 172 THR A C 1
ATOM 1421 O O . THR A 1 172 ? 5.683 -1.017 4.945 1.00 95.50 172 THR A O 1
ATOM 1424 N N . TYR A 1 173 ? 3.717 -1.165 3.876 1.00 96.25 173 TYR A N 1
ATOM 1425 C CA . TYR A 1 173 ? 3.004 -1.893 4.929 1.00 96.25 173 TYR A CA 1
ATOM 1426 C C . TYR A 1 173 ? 2.841 -3.394 4.663 1.00 96.25 173 TYR A C 1
ATOM 1428 O O . TYR A 1 173 ? 2.160 -4.066 5.437 1.00 96.25 173 TYR A O 1
ATOM 1436 N N . ALA A 1 174 ? 3.487 -3.939 3.626 1.00 96.06 174 ALA A N 1
ATOM 1437 C CA . ALA A 1 174 ? 3.397 -5.356 3.271 1.00 96.06 174 ALA A CA 1
ATOM 1438 C C . ALA A 1 174 ? 3.723 -6.321 4.433 1.00 96.06 174 ALA A C 1
ATOM 1440 O O . ALA A 1 174 ? 3.017 -7.321 4.570 1.00 96.06 174 ALA A O 1
ATOM 1441 N N . PRO A 1 175 ? 4.694 -6.043 5.335 1.00 96.00 175 PRO A N 1
ATOM 1442 C CA . PRO A 1 175 ? 4.945 -6.918 6.483 1.00 96.00 175 PRO A CA 1
ATOM 1443 C C . PRO A 1 175 ? 3.737 -7.107 7.415 1.00 96.00 175 PRO A C 1
ATOM 1445 O O . PRO A 1 175 ? 3.593 -8.172 8.011 1.00 96.00 175 PRO A O 1
ATOM 1448 N N . LEU A 1 176 ? 2.838 -6.118 7.526 1.00 95.44 176 LEU A N 1
ATOM 1449 C CA . LEU A 1 176 ? 1.642 -6.240 8.371 1.00 95.44 176 LEU A CA 1
ATOM 1450 C C . LEU A 1 176 ? 0.638 -7.252 7.831 1.00 95.44 176 LEU A C 1
ATOM 1452 O O . LEU A 1 176 ? -0.086 -7.849 8.621 1.00 95.44 176 LEU A O 1
ATOM 1456 N N . GLU A 1 177 ? 0.599 -7.456 6.515 1.00 95.56 177 GLU A N 1
ATOM 1457 C CA . GLU A 1 177 ? -0.327 -8.401 5.884 1.00 95.56 177 GLU A CA 1
ATOM 1458 C C . GLU A 1 177 ? 0.022 -9.863 6.236 1.00 95.56 177 GLU A C 1
ATOM 1460 O O . GLU A 1 177 ? -0.823 -10.739 6.100 1.00 95.56 177 GLU A O 1
ATOM 1465 N N . ARG A 1 178 ? 1.227 -10.137 6.773 1.00 95.25 178 ARG A N 1
ATOM 1466 C CA . ARG A 1 178 ? 1.613 -11.468 7.290 1.00 95.25 178 ARG A CA 1
ATOM 1467 C C . ARG A 1 178 ? 1.032 -11.783 8.674 1.00 95.25 178 ARG A C 1
ATOM 1469 O O . ARG A 1 178 ? 1.165 -12.908 9.145 1.00 95.25 178 ARG A O 1
ATOM 1476 N N . ARG A 1 179 ? 0.442 -10.801 9.363 1.00 95.31 179 ARG A N 1
ATOM 1477 C CA . ARG A 1 179 ? -0.141 -10.998 10.698 1.00 95.31 179 ARG A CA 1
ATOM 1478 C C . ARG A 1 179 ? -1.489 -11.702 10.582 1.00 95.31 179 ARG A C 1
ATOM 1480 O O . ARG A 1 179 ? -2.313 -11.323 9.749 1.00 95.31 179 ARG A O 1
ATOM 1487 N N . LEU A 1 180 ? -1.738 -12.664 11.469 1.00 95.19 180 LEU A N 1
ATOM 1488 C CA . LEU A 1 180 ? -2.927 -13.517 11.423 1.00 95.19 180 LEU A CA 1
ATOM 1489 C C . LEU A 1 180 ? -4.234 -12.709 11.446 1.00 95.19 180 LEU A C 1
ATOM 1491 O O . LEU A 1 180 ? -5.108 -12.915 10.610 1.00 95.19 180 LEU A O 1
ATOM 1495 N N . GLU A 1 181 ? -4.353 -11.721 12.333 1.00 96.06 181 GLU A N 1
ATOM 1496 C CA . GLU A 1 181 ? -5.555 -10.888 12.431 1.00 96.06 181 GLU A CA 1
ATOM 1497 C C . GLU A 1 181 ? -5.798 -10.008 11.193 1.00 96.06 181 GLU A C 1
ATOM 1499 O O . GLU A 1 181 ? -6.942 -9.662 10.890 1.00 96.06 181 GLU A O 1
ATOM 1504 N N . VAL A 1 182 ? -4.738 -9.642 10.464 1.00 96.44 182 VAL A N 1
ATOM 1505 C CA . VAL A 1 182 ? -4.858 -8.881 9.215 1.00 96.44 182 VAL A CA 1
ATOM 1506 C C . VAL A 1 182 ? -5.315 -9.811 8.098 1.00 96.44 182 VAL A C 1
ATOM 1508 O O . VAL A 1 182 ? -6.262 -9.467 7.395 1.00 96.44 182 VAL A O 1
ATOM 1511 N N . ALA A 1 183 ? -4.734 -11.008 7.994 1.00 97.06 183 ALA A N 1
ATOM 1512 C CA . ALA A 1 183 ? -5.142 -12.018 7.019 1.00 97.06 183 ALA A CA 1
ATOM 1513 C C . ALA A 1 183 ? -6.628 -12.402 7.163 1.00 97.06 183 ALA A C 1
ATOM 1515 O O . ALA A 1 183 ? -7.356 -12.402 6.173 1.00 97.06 183 ALA A O 1
ATOM 1516 N N . ILE A 1 184 ? -7.115 -12.614 8.392 1.00 97.00 184 ILE A N 1
ATOM 1517 C CA . ILE A 1 184 ? -8.538 -12.889 8.680 1.00 97.00 184 ILE A CA 1
ATOM 1518 C C . ILE A 1 184 ? -9.440 -11.746 8.196 1.00 97.00 184 ILE A C 1
ATOM 1520 O O . ILE A 1 184 ? -10.484 -11.980 7.587 1.00 97.00 184 ILE A O 1
ATOM 1524 N N . PHE A 1 185 ? -9.043 -10.496 8.455 1.00 97.44 185 PHE A N 1
ATOM 1525 C CA . PHE A 1 185 ? -9.787 -9.326 7.990 1.00 97.44 185 PHE A CA 1
ATOM 1526 C C . PHE A 1 185 ? -9.790 -9.223 6.455 1.00 97.44 185 PHE A C 1
ATOM 1528 O O . PHE A 1 185 ? -10.831 -8.940 5.864 1.00 97.44 185 PHE A O 1
ATOM 1535 N N . ARG A 1 186 ? -8.654 -9.484 5.794 1.00 97.62 186 ARG A N 1
ATOM 1536 C CA . ARG A 1 186 ? -8.557 -9.502 4.322 1.00 97.62 186 ARG A CA 1
ATOM 1537 C C . ARG A 1 186 ? -9.394 -10.613 3.689 1.00 97.62 186 ARG A C 1
ATOM 1539 O O . ARG A 1 186 ? -9.950 -10.390 2.621 1.00 97.62 186 ARG A O 1
ATOM 1546 N N . ALA A 1 187 ? -9.541 -11.746 4.371 1.00 97.50 187 ALA A N 1
ATOM 1547 C CA . ALA A 1 187 ? -10.409 -12.853 3.972 1.00 97.50 187 ALA A CA 1
ATOM 1548 C C . ALA A 1 187 ? -11.906 -12.606 4.254 1.00 97.50 187 ALA A C 1
ATOM 1550 O O . ALA A 1 187 ? -12.720 -13.493 4.029 1.00 97.50 187 ALA A O 1
ATOM 1551 N N . MET A 1 188 ? -12.285 -11.415 4.740 1.00 97.62 188 MET A N 1
ATOM 1552 C CA . MET A 1 188 ? -13.675 -11.032 5.028 1.00 97.62 188 MET A CA 1
ATOM 1553 C C . MET A 1 188 ? -14.360 -11.860 6.134 1.00 97.62 188 MET A C 1
ATOM 1555 O O . MET A 1 188 ? -15.574 -11.782 6.295 1.00 97.62 188 MET A O 1
ATOM 1559 N N . PHE A 1 189 ? -13.595 -12.580 6.963 1.00 97.69 189 PHE A N 1
ATOM 1560 C CA . PHE A 1 189 ? -14.127 -13.336 8.109 1.00 97.69 189 PHE A CA 1
ATOM 1561 C C . PHE A 1 189 ? -14.387 -12.476 9.351 1.00 97.69 189 PHE A C 1
ATOM 1563 O O . PHE A 1 189 ? -15.066 -12.903 10.282 1.00 97.69 189 PHE A O 1
ATOM 1570 N N . ALA A 1 190 ? -13.860 -11.253 9.385 1.00 97.62 190 ALA A N 1
ATOM 1571 C CA . ALA A 1 190 ? -14.108 -10.297 10.454 1.00 97.62 190 ALA A CA 1
ATOM 1572 C C . ALA A 1 190 ? -14.389 -8.909 9.875 1.00 97.62 190 ALA A C 1
ATOM 1574 O O . ALA A 1 190 ? -13.754 -8.479 8.916 1.00 97.62 190 ALA A O 1
ATOM 1575 N N . SER A 1 191 ? -15.276 -8.156 10.523 1.00 97.00 191 SER A N 1
ATOM 1576 C CA . SER A 1 191 ? -15.628 -6.781 10.134 1.00 97.00 191 SER A CA 1
ATOM 1577 C C . SER A 1 191 ? -14.529 -5.750 10.434 1.00 97.00 191 SER A C 1
ATOM 1579 O O . SER A 1 191 ? -14.600 -4.602 9.987 1.00 97.00 191 SER A O 1
ATOM 1581 N N . SER A 1 192 ? -13.526 -6.119 11.239 1.00 96.38 192 SER A N 1
ATOM 1582 C CA . SER A 1 192 ? -12.368 -5.285 11.570 1.00 96.38 192 SER A CA 1
ATOM 1583 C C . SER A 1 192 ? -11.189 -6.119 12.066 1.00 96.38 192 SER A C 1
ATOM 1585 O O . SER A 1 192 ? -11.371 -7.219 12.589 1.00 96.38 192 SER A O 1
ATOM 1587 N N . THR A 1 193 ? -9.980 -5.558 12.011 1.00 95.81 193 THR A N 1
ATOM 1588 C CA . THR A 1 193 ? -8.776 -6.204 12.571 1.00 95.81 193 THR A CA 1
ATOM 1589 C C . THR A 1 193 ? -8.811 -6.339 14.095 1.00 95.81 193 THR A C 1
ATOM 1591 O O . THR A 1 193 ? -8.220 -7.261 14.650 1.00 95.81 193 THR A O 1
ATOM 1594 N N . LEU A 1 194 ? -9.535 -5.458 14.794 1.00 94.19 194 LEU A N 1
ATOM 1595 C CA . LEU A 1 194 ? -9.774 -5.586 16.235 1.00 94.19 194 LEU A CA 1
ATOM 1596 C C . LEU A 1 194 ? -10.636 -6.806 16.559 1.00 94.19 194 LEU A C 1
ATOM 1598 O O . LEU A 1 194 ? -10.322 -7.531 17.497 1.00 94.19 194 LEU A O 1
ATOM 1602 N N . GLN A 1 195 ? -11.697 -7.029 15.780 1.00 96.00 195 GLN A N 1
ATOM 1603 C CA . GLN A 1 195 ? -12.552 -8.205 15.924 1.00 96.00 195 GLN A CA 1
ATOM 1604 C C . GLN A 1 195 ? -11.786 -9.482 15.569 1.00 96.00 195 GLN A C 1
ATOM 1606 O O . GLN A 1 195 ? -11.811 -10.427 16.349 1.00 96.00 195 GLN A O 1
ATOM 1611 N N . ALA A 1 196 ? -11.040 -9.480 14.459 1.00 96.88 196 ALA A N 1
ATOM 1612 C CA . ALA A 1 196 ? -10.191 -10.608 14.074 1.00 96.88 196 ALA A CA 1
ATOM 1613 C C . ALA A 1 196 ? -9.203 -10.989 15.189 1.00 96.88 196 ALA A C 1
ATOM 1615 O O . ALA A 1 196 ? -9.059 -12.157 15.530 1.00 96.88 196 ALA A O 1
ATOM 1616 N N . ARG A 1 197 ? -8.579 -9.992 15.830 1.00 95.69 197 ARG A N 1
ATOM 1617 C CA . ARG A 1 197 ? -7.694 -10.227 16.975 1.00 95.69 197 ARG A CA 1
ATOM 1618 C C . ARG A 1 197 ? -8.423 -10.869 18.160 1.00 95.69 197 ARG A C 1
ATOM 1620 O O . ARG A 1 197 ? -7.827 -11.703 18.832 1.00 95.69 197 ARG A O 1
ATOM 1627 N N . GLN A 1 198 ? -9.673 -10.487 18.432 1.00 96.50 198 GLN A N 1
ATOM 1628 C CA . GLN A 1 198 ? -10.470 -11.137 19.481 1.00 96.50 198 GLN A CA 1
ATOM 1629 C C . GLN A 1 198 ? -10.748 -12.600 19.136 1.00 96.50 198 GLN A C 1
ATOM 1631 O O . GLN A 1 198 ? -10.596 -13.450 20.002 1.00 96.50 198 GLN A O 1
ATOM 1636 N N . PHE A 1 199 ? -11.062 -12.919 17.877 1.00 97.00 199 PHE A N 1
ATOM 1637 C CA . PHE A 1 199 ? -11.244 -14.311 17.450 1.00 97.00 199 PHE A CA 1
ATOM 1638 C C . PHE A 1 199 ? -9.989 -15.157 17.696 1.00 97.00 199 PHE A C 1
ATOM 1640 O O . PHE A 1 199 ? -10.108 -16.260 18.223 1.00 97.00 199 PHE A O 1
ATOM 1647 N N . CYS A 1 200 ? -8.795 -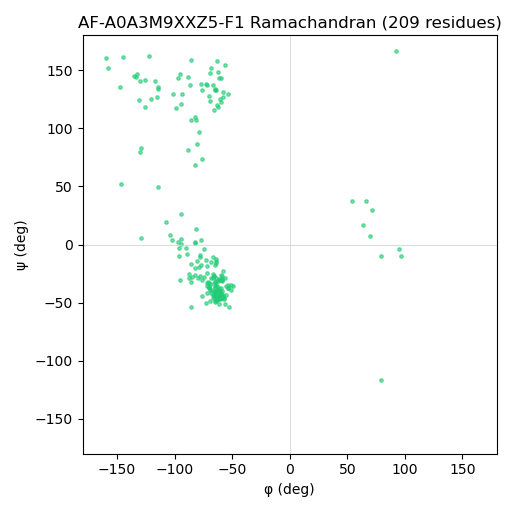14.626 17.409 1.00 95.38 200 CYS A N 1
ATOM 1648 C CA . CYS A 1 200 ? -7.543 -15.318 17.731 1.00 95.38 200 CYS A CA 1
ATOM 1649 C C . CYS A 1 200 ? -7.359 -15.513 19.245 1.00 95.38 200 CYS A C 1
ATOM 1651 O O . CYS A 1 200 ? -7.024 -16.604 19.686 1.00 95.38 200 CYS A O 1
ATOM 1653 N N . ILE A 1 201 ? -7.595 -14.472 20.053 1.00 96.06 201 ILE A N 1
ATOM 1654 C CA . ILE A 1 201 ? -7.417 -14.532 21.518 1.00 96.06 201 ILE A CA 1
ATOM 1655 C C . ILE A 1 201 ? -8.389 -15.519 22.169 1.00 96.06 201 ILE A C 1
ATOM 1657 O O . ILE A 1 201 ? -8.030 -16.189 23.131 1.00 96.06 201 ILE A O 1
ATOM 1661 N N . HIS A 1 202 ? -9.610 -15.609 21.648 1.00 96.94 202 HIS A N 1
ATOM 1662 C CA . HIS A 1 202 ? -10.631 -16.525 22.146 1.00 96.94 202 HIS A CA 1
ATOM 1663 C C . HIS A 1 202 ? -10.487 -17.959 21.610 1.00 96.94 202 HIS A C 1
ATOM 1665 O O . HIS A 1 202 ? -11.311 -18.800 21.951 1.00 96.94 202 HIS A O 1
ATOM 1671 N N . GLY A 1 203 ? -9.476 -18.253 20.783 1.00 95.75 203 GLY A N 1
ATOM 1672 C CA . GLY A 1 203 ? -9.259 -19.600 20.244 1.00 95.75 203 GLY A CA 1
ATOM 1673 C C . GLY A 1 203 ? -10.293 -20.024 19.193 1.00 95.75 203 GLY A C 1
ATOM 1674 O O . GLY A 1 203 ? -10.604 -21.203 19.063 1.00 95.75 203 GLY A O 1
ATOM 1675 N N . ALA A 1 204 ? -10.855 -19.074 18.442 1.00 95.81 204 ALA A N 1
ATOM 1676 C CA . ALA A 1 204 ? -11.822 -19.362 17.376 1.00 95.81 204 ALA A CA 1
ATOM 1677 C C . ALA A 1 204 ? -11.168 -19.585 15.997 1.00 95.81 204 ALA A C 1
ATOM 1679 O O . ALA A 1 204 ? -11.861 -19.860 15.020 1.00 95.81 204 ALA A O 1
ATOM 1680 N N . VAL A 1 205 ? -9.845 -19.435 15.892 1.00 96.88 205 VAL A N 1
ATOM 1681 C CA . VAL A 1 205 ? -9.083 -19.507 14.636 1.00 96.88 205 VAL A CA 1
ATOM 1682 C C . VAL A 1 205 ? -8.113 -20.673 14.718 1.00 96.88 205 VAL A C 1
ATOM 1684 O O . VAL A 1 205 ? -7.517 -20.879 15.764 1.00 96.88 205 VAL A O 1
ATOM 1687 N N . ARG A 1 206 ? -7.935 -21.403 13.615 1.00 96.50 206 ARG A N 1
ATOM 1688 C CA . ARG A 1 206 ? -6.925 -22.458 13.483 1.00 96.50 206 ARG A CA 1
ATOM 1689 C C . ARG A 1 206 ? -6.059 -22.203 12.256 1.00 96.50 206 ARG A C 1
ATOM 1691 O O . ARG A 1 206 ? -6.579 -21.794 11.217 1.00 96.50 206 ARG A O 1
ATOM 1698 N N . VAL A 1 207 ? -4.762 -22.468 12.356 1.00 96.31 207 VAL A N 1
ATOM 1699 C CA . VAL A 1 207 ? -3.796 -22.367 11.253 1.00 96.31 207 VAL A CA 1
ATOM 1700 C C . VAL A 1 207 ? -3.168 -23.739 11.046 1.00 96.31 207 VAL A C 1
ATOM 1702 O O . VAL A 1 207 ? -2.646 -24.334 11.981 1.00 96.31 207 VAL A O 1
ATOM 1705 N N . ASN A 1 208 ? -3.234 -24.264 9.819 1.00 96.69 208 ASN A N 1
ATOM 1706 C CA . ASN A 1 208 ? -2.707 -25.593 9.475 1.00 96.69 208 ASN A CA 1
ATOM 1707 C C . ASN A 1 208 ? -3.248 -26.724 10.379 1.00 96.69 208 ASN A C 1
ATOM 1709 O O . ASN A 1 208 ? -2.520 -27.633 10.761 1.00 96.69 208 ASN A O 1
ATOM 1713 N N . GLY A 1 209 ? -4.526 -26.645 10.762 1.00 94.12 209 GLY A N 1
ATOM 1714 C CA . GLY A 1 209 ? -5.177 -27.628 11.638 1.00 94.12 209 GLY A CA 1
ATOM 1715 C C . GLY A 1 209 ? -4.866 -27.478 13.132 1.00 94.12 209 GLY A C 1
ATOM 1716 O O . GLY A 1 209 ? -5.550 -28.098 13.945 1.00 94.12 209 GLY A O 1
ATOM 1717 N N . GLN A 1 210 ? -3.910 -26.627 13.506 1.00 92.88 210 GLN A N 1
ATOM 1718 C CA . GLN A 1 210 ? -3.565 -26.326 14.895 1.00 92.88 210 GLN A CA 1
ATOM 1719 C C . GLN A 1 210 ? -4.286 -25.067 15.374 1.00 92.88 210 GLN A C 1
ATOM 1721 O O . GLN A 1 210 ? -4.556 -24.165 14.579 1.00 92.88 210 GLN A O 1
ATOM 1726 N N . LEU A 1 211 ? -4.635 -25.047 16.661 1.00 89.12 211 LEU A N 1
ATOM 1727 C CA . LEU A 1 211 ? -5.200 -23.871 17.320 1.00 89.12 211 LEU A CA 1
ATOM 1728 C C . LEU A 1 211 ? -4.154 -22.756 17.433 1.00 89.12 211 LEU A C 1
ATOM 1730 O O . LEU A 1 211 ? -3.024 -23.073 17.862 1.00 89.12 211 LEU A O 1
#

Radius of gyration: 23.21 Å; Cα contacts (8 Å, |Δi|>4): 149; chains: 1; bounding box: 47×52×77 Å

Sequence (211 aa):
MRARRPRFYSLKKPRVRMSWNKFNMYNLARMQLSRNRRSGTFFQQKWAAKSLTRGYHGGTMREGDWERMFSRRLLGTVDIDPAYLARYDGSEQAAGRGSGRDLDPNDPRPAVSADQFSKSWNARRRRFENEANSERSGTFHHISAKRVVENDDIWIKTNDVAKQMTPYMQMTYAPLERRLEVAIFRAMFASSTLQARQFCIHGAVRVNGQL

Mean predicted aligned error: 8.21 Å

Secondary structure (DSSP, 8-state):
--PPPP-TT-SSS----SB--HHHHHHHHT----GGGTTS-HHHHHHHHHHHHHHHTTTTS-HHHHHHH--S---------HHHHHH--SGGGGTBTTTB----TT-SSPPP-HHHH-HHHHHHHHHHHHHHHHHHHT--SSTTTHHHHTT-HHHHHHHHHHHHS--GGGGGGGGGGGSHHHHHHHTTSSSBHHHHHHHHHTT---BTTB-